Protein AF-A0AAN8NXX3-F1 (afdb_monomer_lite)

Foldseek 3Di:
DDDDPPDPPVVVVVVVVVVVVVVVVVVVVVVVCCVVPPCVNVPCLPDDPVVVVVVLQVVCVVVVHDVVQLAVQQLVVLLCCQQPNPDLVCQLVPDDVVSNPDDGRHHDPNLVVCVVVVGQGLDRCCVVFPLLQRSLLGPLCLLLQAPPFPCSVLSLLSSLLSQQVVVCSVPVVPVPDHDPSVVSSVVSVSSNPDPPADRVRSQVVCCVSQQAPPRRHGDVSSVVRPVVVSVCVVVVVPD

Organism: Polyplax serrata (NCBI:txid468196)

Sequence (239 aa):
MSMRIMCGNDFVKNRQELQSLIDASIKNIEEAVEFCFDPKKVEYFGFDLESFIRSILTKGKRAGKPTTLIKKEATSLALIGAIRRNNLENIKTKSHPEVVTFEPAFSVDVARTIKKYNIRPVVNLPLEIDNFPGLMCYSSFGSLIPTGIQDYELIKTAYLYHQIRLDKVLNSKNKNYRPDISKIENFLQISIDTIHYPLDKRIIILNQLGLINKNGTVVDTIAAMKMGNIKSSLMGSTY

pLDDT: mean 74.68, std 14.59, range [33.91, 92.94]

Secondary structure (DSSP, 8-state):
-------SHHHHHHHHHHHHHHHHHHHHHHHHHHHHH-HHHHS--S--HHHHHHHHHHHHHHTT--HHHHHHHHHHHHHHHHHHTT-HHHHHHHS-HHHHT----B---HHHHHHHTTPPPSS-GGGTSTT--GGGGSTTGGGG--TTSTTHHHHHHHHHHHHHHHHHHHSTTSTT----HHHHHHHHHHHHH-TTS-HHHHHHHHHHTTSB-TTSPBPHHHHTS-HHHHHHHHHTT--

Structure (mmCIF, N/CA/C/O backbone):
data_AF-A0AAN8NXX3-F1
#
_entry.id   AF-A0AAN8NXX3-F1
#
loop_
_atom_site.group_PDB
_atom_site.id
_atom_site.type_symbol
_atom_site.label_atom_id
_atom_site.label_alt_id
_atom_site.label_comp_id
_atom_site.label_asym_id
_atom_site.label_entity_id
_atom_site.label_seq_id
_atom_site.pdbx_PDB_ins_code
_atom_site.Cartn_x
_atom_site.Cartn_y
_atom_site.Cartn_z
_atom_site.occupancy
_atom_site.B_iso_or_equiv
_atom_site.auth_seq_id
_atom_site.auth_comp_id
_atom_site.auth_asym_id
_atom_site.auth_atom_id
_atom_site.pdbx_PDB_model_num
ATOM 1 N N . MET A 1 1 ? 51.099 50.182 -52.329 1.00 42.91 1 MET A N 1
ATOM 2 C CA . MET A 1 1 ? 50.406 48.936 -51.936 1.00 42.91 1 MET A CA 1
ATOM 3 C C . MET A 1 1 ? 49.477 49.295 -50.780 1.00 42.91 1 MET A C 1
ATOM 5 O O . MET A 1 1 ? 49.961 49.567 -49.694 1.00 42.91 1 MET A O 1
ATOM 9 N N . SER A 1 2 ? 48.182 49.494 -51.048 1.00 39.38 2 SER A N 1
ATOM 10 C CA . SER A 1 2 ? 47.220 49.988 -50.049 1.00 39.38 2 SER A CA 1
ATOM 11 C C . SER A 1 2 ? 46.603 48.799 -49.314 1.00 39.38 2 SER A C 1
ATOM 13 O O . SER A 1 2 ? 45.969 47.947 -49.936 1.00 39.38 2 SER A O 1
ATOM 15 N N . MET A 1 3 ? 46.845 48.715 -48.007 1.00 41.56 3 MET A N 1
ATOM 16 C CA . MET A 1 3 ? 46.323 47.665 -47.136 1.00 41.56 3 MET A CA 1
ATOM 17 C C . MET A 1 3 ? 44.879 48.040 -46.767 1.00 41.56 3 MET A C 1
ATOM 19 O O . MET A 1 3 ? 44.646 48.905 -45.925 1.00 41.56 3 MET A O 1
ATOM 23 N N . ARG A 1 4 ? 43.893 47.456 -47.463 1.00 49.81 4 ARG A N 1
ATOM 24 C CA . ARG A 1 4 ? 42.473 47.626 -47.121 1.00 49.81 4 ARG A CA 1
ATOM 25 C C . ARG A 1 4 ? 42.194 46.891 -45.813 1.00 49.81 4 ARG A C 1
ATOM 27 O O . ARG A 1 4 ? 42.225 45.666 -45.767 1.00 49.81 4 ARG A O 1
ATOM 34 N N . ILE A 1 5 ? 41.902 47.661 -44.773 1.00 56.06 5 ILE A N 1
ATOM 35 C CA . ILE A 1 5 ? 41.425 47.178 -43.481 1.00 56.06 5 ILE A CA 1
ATOM 36 C C . ILE A 1 5 ? 40.013 46.602 -43.685 1.00 56.06 5 ILE A C 1
ATOM 38 O O . ILE A 1 5 ? 39.028 47.338 -43.731 1.00 56.06 5 ILE A O 1
ATOM 42 N N . MET A 1 6 ? 39.910 45.282 -43.848 1.00 51.72 6 MET A N 1
ATOM 43 C CA . MET A 1 6 ? 38.643 44.550 -43.768 1.00 51.72 6 MET A CA 1
ATOM 44 C C . MET A 1 6 ? 38.292 44.325 -42.287 1.00 51.72 6 MET A C 1
ATOM 46 O O . MET A 1 6 ? 38.504 43.241 -41.768 1.00 51.72 6 MET A O 1
ATOM 50 N N . CYS A 1 7 ? 37.816 45.356 -41.574 1.00 55.69 7 CYS A N 1
ATOM 51 C CA . CYS A 1 7 ? 37.497 45.242 -40.132 1.00 55.69 7 CYS A CA 1
ATOM 52 C C . CYS A 1 7 ? 36.042 45.569 -39.749 1.00 55.69 7 CYS A C 1
ATOM 54 O O . CYS A 1 7 ? 35.748 45.718 -38.569 1.00 55.69 7 CYS A O 1
ATOM 56 N N . GLY A 1 8 ? 35.114 45.685 -40.702 1.00 57.03 8 GLY A N 1
ATOM 57 C CA . GLY A 1 8 ? 33.714 46.022 -40.395 1.00 57.03 8 GLY A CA 1
ATOM 58 C C . GLY A 1 8 ? 32.784 44.810 -40.327 1.00 57.03 8 GLY A C 1
ATOM 59 O O . GLY A 1 8 ? 32.185 44.521 -39.293 1.00 57.03 8 GLY A O 1
ATOM 60 N N . ASN A 1 9 ? 32.662 44.090 -41.444 1.00 60.28 9 ASN A N 1
ATOM 61 C CA . ASN A 1 9 ? 31.584 43.113 -41.623 1.00 60.28 9 ASN A CA 1
ATOM 62 C C . ASN A 1 9 ? 31.833 41.787 -40.895 1.00 60.28 9 ASN A C 1
ATOM 64 O O . ASN A 1 9 ? 30.895 41.226 -40.332 1.00 60.28 9 ASN A O 1
ATOM 68 N N . ASP A 1 10 ? 33.083 41.326 -40.827 1.00 63.72 10 ASP A N 1
ATOM 69 C CA . ASP A 1 10 ? 33.418 40.072 -40.140 1.00 63.72 10 ASP A CA 1
ATOM 70 C C . ASP A 1 10 ? 33.280 40.203 -38.618 1.00 63.72 10 ASP A C 1
ATOM 72 O O . ASP A 1 10 ? 32.858 39.267 -37.946 1.00 63.72 10 ASP A O 1
ATOM 76 N N . PHE A 1 11 ? 33.538 41.392 -38.063 1.00 63.91 11 PHE A N 1
ATOM 77 C CA . PHE A 1 11 ? 33.361 41.645 -36.633 1.00 63.91 11 PHE A CA 1
ATOM 78 C C . PHE A 1 11 ? 31.880 41.653 -36.230 1.00 63.91 11 PHE A C 1
ATOM 80 O O . PHE A 1 11 ? 31.504 41.069 -35.213 1.00 63.91 11 PHE A O 1
ATOM 87 N N . VAL A 1 12 ? 31.019 42.274 -37.045 1.00 67.75 12 VAL A N 1
ATOM 88 C CA . VAL A 1 12 ? 29.565 42.284 -36.814 1.00 67.75 12 VAL A CA 1
ATOM 89 C C . VAL A 1 12 ? 28.984 40.875 -36.948 1.00 67.75 12 VAL A C 1
ATOM 91 O O . VAL A 1 12 ? 28.189 40.469 -36.101 1.00 67.75 12 VAL A O 1
ATOM 94 N N . LYS A 1 13 ? 29.426 40.109 -37.953 1.00 73.12 13 LYS A N 1
ATOM 95 C CA . LYS A 1 13 ? 29.002 38.720 -38.157 1.00 73.12 13 LYS A CA 1
ATOM 96 C C . LYS A 1 13 ? 29.427 37.816 -36.996 1.00 73.12 13 LYS A C 1
ATOM 98 O O . LYS A 1 13 ? 28.584 37.131 -36.424 1.00 73.12 13 LYS A O 1
ATOM 103 N N . ASN A 1 14 ? 30.685 37.905 -36.562 1.00 77.69 14 ASN A N 1
ATOM 104 C CA . ASN A 1 14 ? 31.190 37.140 -35.418 1.00 77.69 14 ASN A CA 1
ATOM 105 C C . ASN A 1 14 ? 30.460 37.496 -34.115 1.00 77.69 14 ASN A C 1
ATOM 107 O O . ASN A 1 14 ? 30.225 36.629 -33.278 1.00 77.69 14 ASN A O 1
ATOM 111 N N . ARG A 1 15 ? 30.056 38.761 -33.938 1.00 80.69 15 ARG A N 1
ATOM 112 C CA . ARG A 1 15 ? 29.263 39.182 -32.776 1.00 80.69 15 ARG A CA 1
ATOM 113 C C . ARG A 1 15 ? 27.852 38.592 -32.792 1.00 80.69 15 ARG A C 1
ATOM 115 O O . ARG A 1 15 ? 27.360 38.201 -31.739 1.00 80.69 15 ARG A O 1
ATOM 122 N N . GLN A 1 16 ? 27.205 38.527 -33.956 1.00 85.12 16 GLN A N 1
ATOM 123 C CA . GLN A 1 16 ? 25.878 37.916 -34.096 1.00 85.12 16 GLN A CA 1
ATOM 124 C C . GLN A 1 16 ? 25.921 36.400 -33.868 1.00 85.12 16 GLN A C 1
ATOM 126 O O . GLN A 1 16 ? 25.053 35.867 -33.182 1.00 85.12 16 GLN A O 1
ATOM 131 N N . GLU A 1 17 ? 26.946 35.721 -34.386 1.00 86.25 17 GLU A N 1
ATOM 132 C CA . GLU A 1 17 ? 27.167 34.289 -34.143 1.00 86.25 17 GLU A CA 1
ATOM 133 C C . GLU A 1 17 ? 27.476 34.001 -32.667 1.00 86.25 17 GLU A C 1
ATOM 135 O O . GLU A 1 17 ? 26.944 33.057 -32.091 1.00 86.25 17 GLU A O 1
ATOM 140 N N . LEU A 1 18 ? 28.276 34.847 -32.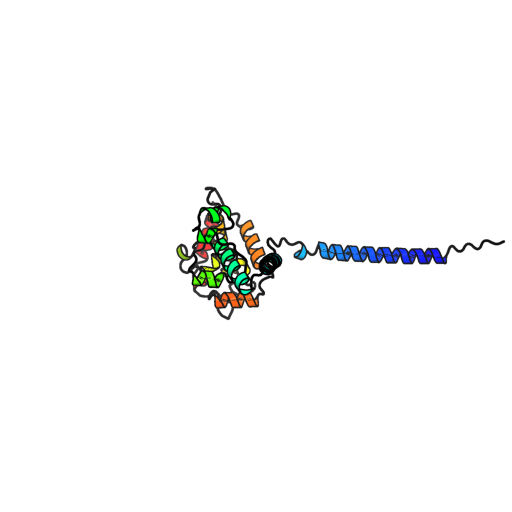010 1.00 83.12 18 LEU A N 1
ATOM 141 C CA . LEU A 1 18 ? 28.542 34.703 -30.580 1.00 83.12 18 LEU A CA 1
ATOM 142 C C . LEU A 1 18 ? 27.273 34.922 -29.742 1.00 83.12 18 LEU A C 1
ATOM 144 O O . LEU A 1 18 ? 27.026 34.172 -28.801 1.00 83.12 18 LEU A O 1
ATOM 148 N N . GLN A 1 19 ? 26.454 35.919 -30.092 1.00 89.62 19 GLN A N 1
ATOM 149 C CA . GLN A 1 19 ? 25.202 36.189 -29.385 1.00 89.62 19 GLN A CA 1
ATOM 150 C C . GLN A 1 19 ? 24.206 35.032 -29.528 1.00 89.62 19 GLN A C 1
ATOM 152 O O . GLN A 1 19 ? 23.612 34.630 -28.535 1.00 89.62 19 GLN A O 1
ATOM 157 N N . SER A 1 20 ? 24.072 34.437 -30.717 1.00 90.25 20 SER A N 1
ATOM 158 C CA . SER A 1 20 ? 23.158 33.305 -30.913 1.00 90.25 20 SER A CA 1
ATOM 159 C C . SER A 1 20 ? 23.586 32.059 -30.128 1.00 90.25 20 SER A C 1
ATOM 161 O O . SER A 1 20 ? 22.735 31.348 -29.592 1.00 90.25 20 SER A O 1
ATOM 163 N N . LEU A 1 21 ? 24.895 31.816 -29.991 1.00 87.25 21 LEU A N 1
ATOM 164 C CA . LEU A 1 21 ? 25.437 30.748 -29.144 1.00 87.25 21 LEU A CA 1
ATOM 165 C C . LEU A 1 21 ? 25.183 31.003 -27.652 1.00 87.25 21 LEU A C 1
ATOM 167 O O . LEU A 1 21 ? 24.871 30.064 -26.914 1.00 87.25 21 LEU A O 1
ATOM 171 N N . ILE A 1 22 ? 25.296 32.259 -27.211 1.00 89.00 22 ILE A N 1
ATOM 172 C CA . ILE A 1 22 ? 24.969 32.673 -25.841 1.00 89.00 22 ILE A CA 1
ATOM 173 C C . ILE A 1 22 ? 23.480 32.451 -25.565 1.00 89.00 22 ILE A C 1
ATOM 175 O O . ILE A 1 22 ? 23.143 31.790 -24.585 1.00 89.00 22 ILE A O 1
ATOM 179 N N . ASP A 1 23 ? 22.600 32.916 -26.451 1.00 92.75 23 ASP A N 1
ATOM 180 C CA . ASP A 1 23 ? 21.147 32.797 -26.288 1.00 92.75 23 ASP A CA 1
ATOM 181 C C . ASP A 1 23 ? 20.699 31.325 -26.282 1.00 92.75 23 ASP A C 1
ATOM 183 O O . ASP A 1 23 ? 19.889 30.917 -25.449 1.00 92.75 23 ASP A O 1
ATOM 187 N N . ALA A 1 24 ? 21.276 30.492 -27.157 1.00 89.94 24 ALA A N 1
ATOM 188 C CA . ALA A 1 24 ? 21.021 29.052 -27.166 1.00 89.94 24 ALA A CA 1
ATOM 189 C C . ALA A 1 24 ? 21.499 28.371 -25.872 1.00 89.94 24 ALA A C 1
ATOM 191 O O . ALA A 1 24 ? 20.831 27.476 -25.353 1.00 89.94 24 ALA A O 1
ATOM 192 N N . SER A 1 25 ? 22.639 28.806 -25.329 1.00 85.62 25 SER A N 1
ATOM 193 C CA . SER A 1 25 ? 23.167 28.282 -24.067 1.00 85.62 25 SER A CA 1
ATOM 194 C C . SER A 1 25 ? 22.301 28.692 -22.875 1.00 85.62 25 SER A C 1
ATOM 196 O O . SER A 1 25 ? 22.010 27.844 -22.035 1.00 85.62 25 SER A O 1
ATOM 198 N N . ILE A 1 26 ? 21.840 29.948 -22.819 1.00 89.06 26 ILE A N 1
ATOM 199 C CA . ILE A 1 26 ? 20.899 30.426 -21.793 1.00 89.06 26 ILE A CA 1
ATOM 200 C C . ILE A 1 26 ? 19.609 29.614 -21.854 1.00 89.06 26 ILE A C 1
ATOM 202 O O . ILE A 1 26 ? 19.203 29.073 -20.833 1.00 89.06 26 ILE A O 1
ATOM 206 N N . LYS A 1 27 ? 19.029 29.432 -23.045 1.00 89.50 27 LYS A N 1
ATOM 207 C CA . LYS A 1 27 ? 17.808 28.639 -23.215 1.00 89.50 27 LYS A CA 1
ATOM 208 C C . LYS A 1 27 ? 17.971 27.200 -22.712 1.00 89.50 27 LYS A C 1
ATOM 210 O O . LYS A 1 27 ? 17.119 26.705 -21.985 1.00 89.50 27 LYS A O 1
ATOM 215 N N . ASN A 1 28 ? 19.080 26.538 -23.044 1.00 84.88 28 ASN A N 1
ATOM 216 C CA . ASN A 1 28 ? 19.355 25.185 -22.551 1.00 84.88 28 ASN A CA 1
ATOM 217 C C . ASN A 1 28 ? 19.510 25.143 -21.021 1.00 84.88 28 ASN A C 1
ATOM 219 O O . ASN A 1 28 ? 19.107 24.168 -20.388 1.00 84.88 28 ASN A O 1
ATOM 223 N N . ILE A 1 29 ? 20.099 26.183 -20.420 1.00 81.12 29 ILE A N 1
ATOM 224 C CA . ILE A 1 29 ? 20.210 26.309 -18.962 1.00 81.12 29 ILE A CA 1
ATOM 225 C C . ILE A 1 29 ? 18.828 26.528 -18.343 1.00 81.12 29 ILE A C 1
ATOM 227 O O . ILE A 1 29 ? 18.518 25.872 -17.356 1.00 81.12 29 ILE A O 1
ATOM 231 N N . GLU A 1 30 ? 17.991 27.393 -18.913 1.00 80.81 30 GLU A N 1
ATOM 232 C CA . GLU A 1 30 ? 16.625 27.641 -18.443 1.00 80.81 30 GLU A CA 1
ATOM 233 C C . GLU A 1 30 ? 15.771 26.371 -18.507 1.00 80.81 30 GLU A C 1
ATOM 235 O O . GLU A 1 30 ? 15.153 26.015 -17.509 1.00 80.81 30 GLU A O 1
ATOM 240 N N . GLU A 1 31 ? 15.819 25.623 -19.613 1.00 76.44 31 GLU A N 1
ATOM 241 C CA . GLU A 1 31 ? 15.123 24.335 -19.752 1.00 76.44 31 GLU A CA 1
ATOM 242 C C . GLU A 1 31 ? 15.650 23.285 -18.757 1.00 76.44 31 GLU A C 1
ATOM 244 O O . GLU A 1 31 ? 14.875 22.530 -18.165 1.00 76.44 31 GLU A O 1
ATOM 249 N N . ALA A 1 32 ? 16.967 23.238 -18.524 1.00 66.50 32 ALA A N 1
ATOM 250 C CA . ALA A 1 32 ? 17.566 22.337 -17.540 1.00 66.50 32 ALA A CA 1
ATOM 251 C C . ALA A 1 32 ? 17.207 22.728 -16.099 1.00 66.50 32 ALA A C 1
ATOM 253 O O . ALA A 1 32 ? 16.972 21.852 -15.270 1.00 66.50 32 ALA A O 1
ATOM 254 N N . VAL A 1 33 ? 17.143 24.024 -15.792 1.00 69.38 33 VAL A N 1
ATOM 255 C CA . VAL A 1 33 ? 16.698 24.552 -14.497 1.00 69.38 33 VAL A CA 1
ATOM 256 C C . VAL A 1 33 ? 15.215 24.243 -14.308 1.00 69.38 33 VAL A C 1
ATOM 258 O O . VAL A 1 33 ? 14.851 23.669 -13.291 1.00 69.38 33 VAL A O 1
ATOM 261 N N . GLU A 1 34 ? 14.360 24.501 -15.291 1.00 70.69 34 GLU A N 1
ATOM 262 C CA . GLU A 1 34 ? 12.936 24.163 -15.226 1.00 70.69 34 GLU A CA 1
ATOM 263 C C . GLU A 1 34 ? 12.717 22.649 -15.052 1.00 70.69 34 GLU A C 1
ATOM 265 O O . GLU A 1 34 ? 11.876 22.214 -14.267 1.00 70.69 34 GLU A O 1
ATOM 270 N N . PHE A 1 35 ? 13.536 21.817 -15.703 1.00 63.31 35 PHE A N 1
ATOM 271 C CA . PHE A 1 35 ? 13.506 20.369 -15.514 1.00 63.31 35 PHE A CA 1
ATOM 272 C C . PHE A 1 35 ? 13.980 19.933 -14.117 1.00 63.31 35 PHE A C 1
ATOM 274 O O . PHE A 1 35 ? 13.346 19.073 -13.505 1.00 63.31 35 PHE A O 1
ATOM 281 N N . CYS A 1 36 ? 15.080 20.504 -13.622 1.00 55.91 36 CYS A N 1
ATOM 282 C CA . CYS A 1 36 ? 15.686 20.160 -12.333 1.00 55.91 36 CYS A CA 1
ATOM 283 C C . CYS A 1 36 ? 14.954 20.767 -11.130 1.00 55.91 36 CYS A C 1
ATOM 285 O O . CYS A 1 36 ? 15.139 20.276 -10.021 1.00 55.91 36 CYS A O 1
ATOM 287 N N . PHE A 1 37 ? 14.150 21.813 -11.325 1.00 60.84 37 PHE A N 1
ATOM 288 C CA . PHE A 1 37 ? 13.422 22.512 -10.263 1.00 60.84 37 PHE A CA 1
ATOM 289 C C . PHE A 1 37 ? 11.902 22.403 -10.381 1.00 60.84 37 PHE A C 1
ATOM 291 O O . PHE A 1 37 ? 11.211 23.032 -9.584 1.00 60.84 37 PHE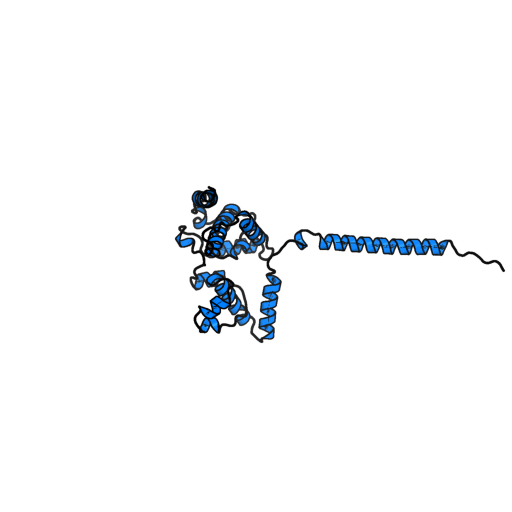 A O 1
ATOM 298 N N . ASP A 1 38 ? 11.364 21.590 -11.299 1.00 65.62 38 ASP A N 1
ATOM 299 C CA . ASP A 1 38 ? 9.965 21.164 -11.219 1.00 65.62 38 ASP A CA 1
ATOM 300 C C . ASP A 1 38 ? 9.768 20.470 -9.862 1.00 65.62 38 ASP A C 1
ATOM 302 O O . ASP A 1 38 ? 10.296 19.367 -9.665 1.00 65.62 38 ASP A O 1
ATOM 306 N N . PRO A 1 39 ? 9.030 21.081 -8.912 1.00 60.44 39 PRO A N 1
ATOM 307 C CA . PRO A 1 39 ? 8.911 20.560 -7.557 1.00 60.44 39 PRO A CA 1
ATOM 308 C C . PRO A 1 39 ? 8.383 19.128 -7.542 1.00 60.44 39 PRO A C 1
ATOM 310 O O . PRO A 1 39 ? 8.770 18.355 -6.676 1.00 60.44 39 PRO A O 1
ATOM 313 N N . LYS A 1 40 ? 7.577 18.747 -8.546 1.00 61.97 40 LYS A N 1
ATOM 314 C CA . LYS A 1 40 ? 7.035 17.392 -8.700 1.00 61.97 40 LYS A CA 1
ATOM 315 C C . LYS A 1 40 ? 8.086 16.370 -9.132 1.00 61.97 40 LYS A C 1
ATOM 317 O O . LYS A 1 40 ? 7.903 15.184 -8.895 1.00 61.97 40 LYS A O 1
ATOM 322 N N . LYS A 1 41 ? 9.175 16.793 -9.783 1.00 61.38 41 LYS A N 1
ATOM 323 C CA . LYS A 1 41 ? 10.285 15.914 -10.197 1.00 61.38 41 LYS A CA 1
ATOM 324 C C . LYS A 1 41 ? 11.356 15.764 -9.121 1.00 61.38 41 LYS A C 1
ATOM 326 O O . LYS A 1 41 ? 12.049 14.751 -9.109 1.00 61.38 41 LYS A O 1
ATOM 331 N N . VAL A 1 42 ? 11.479 16.746 -8.228 1.00 60.91 42 VAL A N 1
ATOM 332 C CA . VAL A 1 42 ? 12.375 16.689 -7.057 1.00 60.91 42 VAL A CA 1
ATOM 333 C C . VAL A 1 42 ? 11.673 16.238 -5.777 1.00 60.91 42 VAL A C 1
ATOM 335 O O . VAL A 1 42 ? 12.324 16.094 -4.741 1.00 60.91 42 VAL A O 1
ATOM 338 N N . GLU A 1 43 ? 10.360 16.004 -5.831 1.00 65.19 43 GLU A N 1
ATOM 339 C CA . GLU A 1 43 ? 9.588 15.524 -4.692 1.00 65.19 43 GLU A CA 1
ATOM 340 C C . GLU A 1 43 ? 10.117 14.165 -4.215 1.00 65.19 43 GLU A C 1
ATOM 342 O O . GLU A 1 43 ? 10.472 13.279 -4.996 1.00 65.19 43 GLU A O 1
ATOM 347 N N . TYR A 1 44 ? 10.212 13.995 -2.899 1.00 63.16 44 TYR A N 1
ATOM 348 C CA . TYR A 1 44 ? 10.681 12.745 -2.321 1.00 63.16 44 TYR A CA 1
ATOM 349 C C . TYR A 1 44 ? 9.628 11.649 -2.529 1.00 63.16 44 TYR A C 1
ATOM 351 O O . TYR A 1 44 ? 8.657 11.547 -1.785 1.00 63.16 44 TYR A O 1
ATOM 359 N N . PHE A 1 45 ? 9.857 10.780 -3.511 1.00 60.50 45 PHE A N 1
ATOM 360 C CA . PHE A 1 45 ? 8.955 9.662 -3.809 1.00 60.50 45 PHE A CA 1
ATOM 361 C C . PHE A 1 45 ? 9.070 8.486 -2.830 1.00 60.50 45 PHE A C 1
ATOM 363 O O . PHE A 1 45 ? 8.241 7.578 -2.863 1.00 60.50 45 PHE A O 1
ATOM 370 N N . GLY A 1 46 ? 10.084 8.472 -1.956 1.00 68.75 46 GLY A N 1
ATOM 371 C CA . GLY A 1 46 ? 10.338 7.408 -0.980 1.00 68.75 46 GLY A CA 1
ATOM 372 C C . GLY A 1 46 ? 10.766 6.074 -1.595 1.00 68.75 46 GLY A C 1
ATOM 373 O O . GLY A 1 46 ? 11.877 5.606 -1.353 1.00 68.75 46 GLY A O 1
ATOM 374 N N . PHE A 1 47 ? 9.892 5.458 -2.387 1.00 75.94 47 PHE A N 1
ATOM 375 C CA . PHE A 1 47 ? 10.065 4.145 -2.990 1.00 75.94 47 PHE A CA 1
ATOM 376 C C . PHE A 1 47 ? 9.574 4.134 -4.442 1.00 75.94 47 PHE A C 1
ATOM 378 O O . PHE A 1 47 ? 8.391 4.329 -4.706 1.00 75.94 47 PHE A O 1
ATOM 385 N N . ASP A 1 48 ? 10.473 3.837 -5.381 1.00 78.56 48 ASP A N 1
ATOM 386 C CA . ASP A 1 48 ? 10.131 3.671 -6.797 1.00 78.56 48 ASP A CA 1
ATOM 387 C C . ASP A 1 48 ? 9.589 2.254 -7.060 1.00 78.56 48 ASP A C 1
ATOM 389 O O . ASP A 1 48 ? 10.339 1.278 -7.218 1.00 78.56 48 ASP A O 1
ATOM 393 N N . LEU A 1 49 ? 8.257 2.141 -7.103 1.00 76.50 49 LEU A N 1
ATOM 394 C CA . LEU A 1 49 ? 7.562 0.876 -7.327 1.00 76.50 49 LEU A CA 1
ATOM 395 C C . LEU A 1 49 ? 7.839 0.299 -8.721 1.00 76.50 49 LEU A C 1
ATOM 397 O O . LEU A 1 49 ? 7.952 -0.923 -8.861 1.00 76.50 49 LEU A O 1
ATOM 401 N N . GLU A 1 50 ? 7.963 1.141 -9.748 1.00 78.50 50 GLU A N 1
ATOM 402 C CA . GLU A 1 50 ? 8.214 0.675 -11.111 1.00 78.50 50 GLU A CA 1
ATOM 403 C C . GLU A 1 50 ? 9.599 0.060 -11.232 1.00 78.50 50 GLU A C 1
ATOM 405 O O . GLU A 1 50 ? 9.731 -1.063 -11.727 1.00 78.50 50 GLU A O 1
ATOM 410 N N . SER A 1 51 ? 10.627 0.757 -10.749 1.00 75.56 51 SER A N 1
ATOM 411 C CA . SER A 1 51 ? 11.995 0.239 -10.744 1.00 75.56 51 SER A CA 1
ATOM 412 C C . SER A 1 51 ? 12.099 -1.039 -9.921 1.00 75.56 51 SER A C 1
ATOM 414 O O . SER A 1 51 ? 12.766 -1.992 -10.338 1.00 75.56 51 SER A O 1
ATOM 416 N N . PHE A 1 52 ? 11.383 -1.123 -8.796 1.00 80.44 52 PHE A N 1
ATOM 417 C CA . PHE A 1 52 ? 11.310 -2.347 -8.008 1.00 80.44 52 PHE A CA 1
ATOM 418 C C . PHE A 1 52 ? 10.688 -3.509 -8.799 1.00 80.44 52 PHE A C 1
ATOM 420 O O . PHE A 1 52 ? 11.316 -4.562 -8.929 1.00 80.44 52 PHE A O 1
ATOM 427 N N . ILE A 1 53 ? 9.510 -3.323 -9.405 1.00 79.62 53 ILE A N 1
ATOM 428 C CA . ILE A 1 53 ? 8.845 -4.352 -10.226 1.00 79.62 53 ILE A CA 1
ATOM 429 C C . ILE A 1 53 ? 9.706 -4.735 -11.442 1.00 79.62 53 ILE A C 1
ATOM 431 O O . ILE A 1 53 ? 9.828 -5.917 -11.776 1.00 79.62 53 ILE A O 1
ATOM 435 N N . ARG A 1 54 ? 10.356 -3.771 -12.102 1.00 82.38 54 ARG A N 1
ATOM 436 C CA . ARG A 1 54 ? 11.276 -4.041 -13.220 1.00 82.38 54 ARG A CA 1
ATOM 437 C C . ARG A 1 54 ? 12.476 -4.864 -12.767 1.00 82.38 54 ARG A C 1
ATOM 439 O O . ARG A 1 54 ? 12.842 -5.818 -13.455 1.00 82.38 54 ARG A O 1
ATOM 446 N N . SER A 1 55 ? 13.062 -4.549 -11.612 1.00 78.81 55 SER A N 1
ATOM 447 C CA . SER A 1 55 ? 14.177 -5.300 -11.021 1.00 78.81 55 SER A CA 1
ATOM 448 C C . SER A 1 55 ? 13.782 -6.751 -10.736 1.00 78.81 55 SER A C 1
ATOM 450 O O . SER A 1 55 ? 14.484 -7.681 -11.138 1.00 78.81 55 SER A O 1
ATOM 452 N N . ILE A 1 56 ? 12.602 -6.947 -10.148 1.00 79.19 56 ILE A N 1
ATOM 453 C CA . ILE A 1 56 ? 11.974 -8.250 -9.907 1.00 79.19 56 ILE A CA 1
ATOM 454 C C . ILE A 1 56 ? 11.860 -9.070 -11.196 1.00 79.19 56 ILE A C 1
ATOM 456 O O . ILE A 1 56 ? 12.355 -10.198 -11.275 1.00 79.19 56 ILE A O 1
ATOM 460 N N . LEU A 1 57 ? 11.224 -8.495 -12.220 1.00 80.94 57 LEU A N 1
ATOM 461 C CA . LEU A 1 57 ? 10.966 -9.180 -13.485 1.00 80.94 57 LEU A CA 1
ATOM 462 C C . LEU A 1 57 ? 12.278 -9.502 -14.202 1.00 80.94 57 LEU A C 1
ATOM 464 O O . LEU A 1 57 ? 12.435 -10.593 -14.744 1.00 80.94 57 LEU A O 1
ATOM 468 N N . THR A 1 58 ? 13.231 -8.571 -14.176 1.00 81.88 58 THR A N 1
ATOM 469 C CA . THR A 1 58 ? 14.543 -8.726 -14.812 1.00 81.88 58 THR A CA 1
ATOM 470 C C . THR A 1 58 ? 15.340 -9.849 -14.163 1.00 81.88 58 THR A C 1
ATOM 472 O O . THR A 1 58 ? 15.851 -10.717 -14.868 1.00 81.88 58 THR A O 1
ATOM 475 N N . LYS A 1 59 ? 15.416 -9.879 -12.827 1.00 78.12 59 LYS A N 1
ATOM 476 C CA . LYS A 1 59 ? 16.120 -10.937 -12.089 1.00 78.12 59 LYS A CA 1
ATOM 477 C C . LYS A 1 59 ? 15.481 -12.305 -12.323 1.00 78.12 59 LYS A C 1
ATOM 479 O O . LYS A 1 59 ? 16.191 -13.253 -12.639 1.00 78.12 59 LYS A O 1
ATOM 484 N N . GLY A 1 60 ? 14.152 -12.392 -12.256 1.00 82.12 60 GLY A N 1
ATOM 485 C CA . GLY A 1 60 ? 13.431 -13.638 -12.519 1.00 82.12 60 GLY A CA 1
ATOM 486 C C . GLY A 1 60 ? 13.649 -14.165 -13.942 1.00 82.12 60 GLY A C 1
ATOM 487 O O . GLY A 1 60 ? 13.922 -15.349 -14.122 1.00 82.12 60 GLY A O 1
ATOM 488 N N . LYS A 1 61 ? 13.605 -13.281 -14.950 1.00 87.75 61 LYS A N 1
ATOM 489 C CA . LYS A 1 61 ? 13.876 -13.644 -16.351 1.00 87.75 61 LYS A CA 1
ATOM 490 C C . LYS A 1 61 ? 15.320 -14.100 -16.564 1.00 87.75 61 LYS A C 1
ATOM 492 O O . LYS A 1 61 ? 15.535 -15.091 -17.251 1.00 87.75 61 LYS A O 1
ATOM 497 N N . ARG A 1 62 ? 16.303 -13.422 -15.956 1.00 81.62 62 ARG A N 1
ATOM 498 C CA . ARG A 1 62 ? 17.724 -13.826 -16.007 1.00 81.62 62 ARG A CA 1
ATOM 499 C C . ARG A 1 62 ? 17.966 -15.198 -15.377 1.00 81.62 62 ARG A C 1
ATOM 501 O O . ARG A 1 62 ? 18.844 -15.915 -15.832 1.00 81.62 62 ARG A O 1
ATOM 508 N N . ALA A 1 63 ? 17.163 -15.573 -14.385 1.00 79.56 63 ALA A N 1
ATOM 509 C CA . ALA A 1 63 ? 17.182 -16.900 -13.775 1.00 79.56 63 ALA A CA 1
ATOM 510 C C . ALA A 1 63 ? 16.400 -17.966 -14.576 1.00 79.56 63 ALA A C 1
ATOM 512 O O . ALA A 1 63 ? 16.181 -19.064 -14.074 1.00 79.56 63 ALA A O 1
ATOM 513 N N . GLY A 1 64 ? 15.916 -17.652 -15.786 1.00 88.81 64 GLY A N 1
ATOM 514 C CA . GLY A 1 64 ? 15.158 -18.588 -16.622 1.00 88.81 64 GLY A CA 1
ATOM 515 C C . GLY A 1 64 ? 13.756 -18.919 -16.100 1.00 88.81 64 GLY A C 1
ATOM 516 O O . GLY A 1 64 ? 13.131 -19.864 -16.578 1.00 88.81 64 GLY A O 1
ATOM 517 N N . LYS A 1 65 ? 13.230 -18.165 -15.123 1.00 84.31 65 LYS A N 1
ATOM 518 C CA . LYS A 1 65 ? 11.910 -18.445 -14.543 1.00 84.31 65 LYS A CA 1
ATOM 519 C C . LYS A 1 65 ? 10.785 -17.991 -15.487 1.00 84.31 65 LYS A C 1
ATOM 521 O O . LYS A 1 65 ? 10.845 -16.882 -16.030 1.00 84.31 65 LYS A O 1
ATOM 526 N N . PRO A 1 66 ? 9.703 -18.777 -15.640 1.00 89.19 66 PRO A N 1
ATOM 527 C CA . PRO A 1 66 ? 8.531 -18.334 -16.382 1.00 89.19 66 PRO A CA 1
ATOM 528 C C . PRO A 1 66 ? 7.844 -17.177 -15.651 1.00 89.19 66 PRO A C 1
ATOM 530 O O . PRO A 1 66 ? 7.826 -17.114 -14.421 1.00 89.19 66 PRO A O 1
ATOM 533 N N . THR A 1 67 ? 7.212 -16.274 -16.405 1.00 85.06 67 THR A N 1
ATOM 534 C CA . THR A 1 67 ? 6.569 -15.076 -15.830 1.00 85.06 67 THR A CA 1
ATOM 535 C C . THR A 1 67 ? 5.497 -15.430 -14.797 1.00 85.06 67 THR A C 1
ATOM 537 O O . THR A 1 67 ? 5.333 -14.704 -13.828 1.00 85.06 67 THR A O 1
ATOM 540 N N . THR A 1 68 ? 4.788 -16.549 -14.946 1.00 84.00 68 THR A N 1
ATOM 541 C CA . THR A 1 68 ? 3.807 -17.038 -13.961 1.00 84.00 68 THR A CA 1
ATOM 542 C C . THR A 1 68 ? 4.443 -17.414 -12.623 1.00 84.00 68 THR A C 1
ATOM 544 O O . THR A 1 68 ? 3.884 -17.093 -11.575 1.00 84.00 68 THR A O 1
ATOM 547 N N . LEU A 1 69 ? 5.616 -18.054 -12.647 1.00 75.62 69 LEU A N 1
ATOM 548 C CA . LEU A 1 69 ? 6.361 -18.392 -11.437 1.00 75.62 69 LEU A CA 1
ATOM 549 C C . LEU A 1 69 ? 6.909 -17.133 -10.790 1.00 75.62 69 LEU A C 1
ATOM 551 O O . LEU A 1 69 ? 6.646 -16.937 -9.611 1.00 75.62 69 LEU A O 1
ATOM 555 N N . ILE A 1 70 ? 7.542 -16.254 -11.582 1.00 75.44 70 IL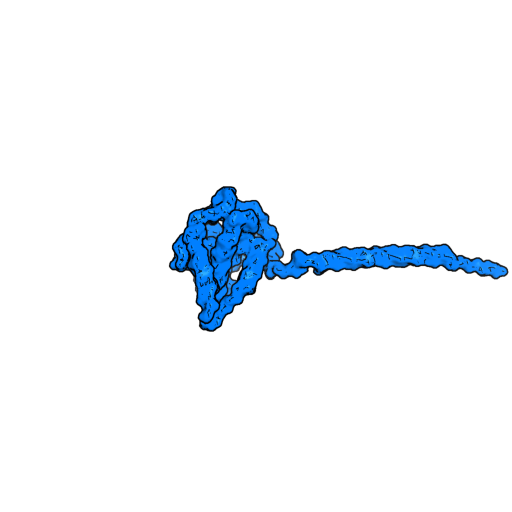E A N 1
ATOM 556 C CA . ILE A 1 70 ? 7.945 -14.920 -11.130 1.00 75.44 70 ILE A CA 1
ATOM 557 C C . ILE A 1 70 ? 6.736 -14.305 -10.422 1.00 75.44 70 ILE A C 1
ATOM 559 O O . ILE A 1 70 ? 6.780 -14.011 -9.240 1.00 75.44 70 ILE A O 1
ATOM 563 N N . LYS A 1 71 ? 5.567 -14.294 -11.065 1.00 76.75 71 LYS A N 1
ATOM 564 C CA . LYS A 1 71 ? 4.361 -13.726 -10.476 1.00 76.75 71 LYS A CA 1
ATOM 565 C C . LYS A 1 71 ? 3.950 -14.287 -9.112 1.00 76.75 71 LYS A C 1
ATOM 567 O O . LYS A 1 71 ? 3.496 -13.531 -8.254 1.00 76.75 71 LYS A O 1
ATOM 572 N N . LYS A 1 72 ? 4.122 -15.580 -8.883 1.00 71.12 72 LYS A N 1
ATOM 573 C CA . LYS A 1 72 ? 3.762 -16.227 -7.622 1.00 71.12 72 LYS A CA 1
ATOM 574 C C . LYS A 1 72 ? 4.630 -15.747 -6.457 1.00 71.12 72 LYS A C 1
ATOM 576 O O . LYS A 1 72 ? 4.108 -15.522 -5.368 1.00 71.12 72 LYS A O 1
ATOM 581 N N . GLU A 1 73 ? 5.929 -15.539 -6.647 1.00 68.06 73 GLU A N 1
ATOM 582 C CA . GLU A 1 73 ? 6.812 -15.366 -5.488 1.00 68.06 73 GLU A CA 1
ATOM 583 C C . GLU A 1 73 ? 6.870 -13.904 -4.947 1.00 68.06 73 GLU A C 1
ATOM 585 O O . GLU A 1 73 ? 7.350 -13.716 -3.833 1.00 68.06 73 GLU A O 1
ATOM 590 N N . ALA A 1 74 ? 6.295 -12.862 -5.600 1.00 71.19 74 ALA A N 1
ATOM 591 C CA . ALA A 1 74 ? 6.163 -11.524 -4.930 1.00 71.19 74 ALA A CA 1
ATOM 592 C C . ALA A 1 74 ? 4.962 -11.529 -4.070 1.00 71.19 74 ALA A C 1
ATOM 594 O O . ALA A 1 74 ? 4.900 -10.746 -3.139 1.00 71.19 74 ALA A O 1
ATOM 595 N N . THR A 1 75 ? 3.997 -12.364 -4.413 1.00 67.69 75 THR A N 1
ATOM 596 C CA . THR A 1 75 ? 2.814 -12.488 -3.619 1.00 67.69 75 THR A CA 1
ATOM 597 C C . THR A 1 75 ? 3.306 -13.066 -2.311 1.00 67.69 75 THR A C 1
ATOM 599 O O . THR A 1 75 ? 3.060 -12.449 -1.287 1.00 67.69 75 THR A O 1
ATOM 602 N N . SER A 1 76 ? 4.159 -14.099 -2.355 1.00 69.25 76 SER A N 1
ATOM 603 C CA . SER A 1 76 ? 4.883 -14.598 -1.185 1.00 69.25 76 SER A CA 1
ATOM 604 C C . SER A 1 76 ? 5.719 -13.529 -0.473 1.00 69.25 76 SER A C 1
ATOM 606 O O . SER A 1 76 ? 5.626 -13.427 0.742 1.00 69.25 76 SER A O 1
ATOM 608 N N . LEU A 1 77 ? 6.505 -12.699 -1.165 1.00 68.38 77 LEU A N 1
ATOM 609 C CA . LEU A 1 77 ? 7.305 -11.666 -0.483 1.00 68.38 77 LEU A CA 1
ATOM 610 C C . LEU A 1 77 ? 6.496 -10.555 0.151 1.00 68.38 77 LEU A C 1
ATOM 612 O O . LEU A 1 77 ? 6.795 -10.139 1.264 1.00 68.38 77 LEU A O 1
ATOM 616 N N . ALA A 1 78 ? 5.482 -10.068 -0.545 1.00 70.56 78 ALA A N 1
ATOM 617 C CA . ALA A 1 78 ? 4.569 -9.091 -0.000 1.00 70.56 78 ALA A CA 1
ATOM 618 C C . ALA A 1 78 ? 3.820 -9.681 1.198 1.00 70.56 78 ALA A C 1
ATOM 620 O O . ALA A 1 78 ? 3.610 -8.984 2.183 1.00 70.56 78 ALA A O 1
ATOM 621 N N . LEU A 1 79 ? 3.503 -10.977 1.157 1.00 68.31 79 LEU A N 1
ATOM 622 C CA . LEU A 1 79 ? 2.942 -11.712 2.283 1.00 68.31 79 LEU A CA 1
ATOM 623 C C . LEU A 1 79 ? 3.895 -11.772 3.474 1.00 68.31 79 LEU A C 1
ATOM 625 O O . LEU A 1 79 ? 3.514 -11.448 4.594 1.00 68.31 79 LEU A O 1
ATOM 629 N N . ILE A 1 80 ? 5.144 -12.165 3.228 1.00 69.38 80 ILE A N 1
ATOM 630 C CA . ILE A 1 80 ? 6.186 -12.240 4.251 1.00 69.38 80 ILE A CA 1
ATOM 631 C C . ILE A 1 80 ? 6.415 -10.851 4.847 1.00 69.38 80 ILE A C 1
ATOM 633 O O . ILE A 1 80 ? 6.423 -10.719 6.066 1.00 69.38 80 ILE A O 1
ATOM 637 N N . GLY A 1 81 ? 6.522 -9.812 4.017 1.00 69.19 81 GLY A N 1
ATOM 638 C CA . GLY A 1 81 ? 6.657 -8.429 4.465 1.00 69.19 81 GLY A CA 1
ATOM 639 C C . GLY A 1 81 ? 5.463 -7.972 5.304 1.00 69.19 81 GLY A C 1
ATOM 640 O O . GLY A 1 81 ? 5.650 -7.347 6.347 1.00 69.19 81 GLY A O 1
ATOM 641 N N . ALA A 1 82 ? 4.249 -8.355 4.908 1.00 68.88 82 ALA A N 1
ATOM 642 C CA . ALA A 1 82 ? 3.028 -8.028 5.631 1.00 68.88 82 ALA A CA 1
ATOM 643 C C . ALA A 1 82 ? 2.916 -8.729 6.999 1.00 68.88 82 ALA A C 1
ATOM 645 O O . ALA A 1 82 ? 2.421 -8.130 7.951 1.00 68.88 82 ALA A O 1
ATOM 646 N N . ILE A 1 83 ? 3.394 -9.973 7.117 1.00 68.94 83 ILE A N 1
ATOM 647 C CA . ILE A 1 83 ? 3.319 -10.765 8.358 1.00 68.94 83 ILE A CA 1
ATOM 648 C C . ILE A 1 83 ? 4.511 -10.486 9.281 1.00 68.94 83 ILE A C 1
ATOM 650 O O . ILE A 1 83 ? 4.367 -10.337 10.494 1.00 68.94 83 ILE A O 1
ATOM 654 N N . ARG A 1 84 ? 5.721 -10.493 8.719 1.00 66.88 84 ARG A N 1
ATOM 655 C CA . ARG A 1 84 ? 6.991 -10.592 9.454 1.00 66.88 84 ARG A CA 1
ATOM 656 C C . ARG A 1 84 ? 7.843 -9.326 9.393 1.00 66.88 84 ARG A C 1
ATOM 658 O O . ARG A 1 84 ? 8.905 -9.300 10.017 1.00 66.88 84 ARG A O 1
ATOM 665 N N . ARG A 1 85 ? 7.362 -8.263 8.737 1.00 70.50 85 ARG A N 1
ATOM 666 C CA . ARG A 1 85 ? 8.081 -6.990 8.545 1.00 70.50 85 ARG A CA 1
ATOM 667 C C . ARG A 1 85 ? 9.328 -7.167 7.661 1.00 70.50 85 ARG A C 1
ATOM 669 O O . ARG A 1 85 ? 9.535 -8.211 7.054 1.00 70.50 85 ARG A O 1
ATOM 676 N N . ASN A 1 86 ? 10.177 -6.140 7.600 1.00 71.06 86 ASN A N 1
ATOM 677 C CA . ASN A 1 86 ? 11.391 -6.114 6.773 1.00 71.06 86 ASN A CA 1
ATOM 678 C C . ASN A 1 86 ? 12.656 -6.645 7.493 1.00 71.06 86 ASN A C 1
ATOM 680 O O . ASN A 1 86 ? 13.758 -6.161 7.256 1.00 71.06 86 ASN A O 1
ATOM 684 N N . ASN A 1 87 ? 12.519 -7.592 8.430 1.00 72.38 87 ASN A N 1
ATOM 685 C CA . ASN A 1 87 ? 13.665 -8.148 9.163 1.00 72.38 87 ASN A CA 1
ATOM 686 C C . ASN A 1 87 ? 13.982 -9.564 8.671 1.00 72.38 87 ASN A C 1
ATOM 688 O O . ASN A 1 87 ? 13.527 -10.553 9.250 1.00 72.38 87 ASN A O 1
ATOM 692 N N . LEU A 1 88 ? 14.756 -9.636 7.586 1.00 66.56 88 LEU A N 1
ATOM 693 C CA . LEU A 1 88 ? 15.117 -10.890 6.920 1.00 66.56 88 LEU A CA 1
ATOM 694 C C . LEU A 1 88 ? 15.821 -11.875 7.860 1.00 66.56 88 LEU A C 1
ATOM 696 O O . LEU A 1 88 ? 15.516 -13.062 7.825 1.00 66.56 88 LEU A O 1
ATOM 700 N N . GLU A 1 89 ? 16.690 -11.398 8.748 1.00 68.44 89 GLU A N 1
ATOM 701 C CA . GLU A 1 89 ? 17.403 -12.263 9.696 1.00 68.44 89 GLU A CA 1
ATOM 702 C C . GLU A 1 89 ? 16.460 -12.901 10.724 1.00 68.44 89 GLU A C 1
ATOM 704 O O . GLU A 1 89 ? 16.530 -14.102 10.988 1.00 68.44 89 GLU A O 1
ATOM 709 N N . ASN A 1 90 ? 15.486 -12.148 11.243 1.00 69.81 90 ASN A N 1
ATOM 710 C CA . ASN A 1 90 ? 14.441 -12.716 12.096 1.00 69.81 90 ASN A CA 1
ATOM 711 C C . ASN A 1 90 ? 13.529 -13.681 11.331 1.00 69.81 90 ASN A C 1
ATOM 713 O O . ASN A 1 90 ? 13.071 -14.667 11.905 1.00 69.81 90 ASN A O 1
ATOM 717 N N . ILE A 1 91 ? 13.252 -13.415 10.052 1.00 67.44 91 ILE A N 1
ATOM 718 C CA . ILE A 1 91 ? 12.468 -14.328 9.214 1.00 67.44 91 ILE A CA 1
ATOM 719 C C . ILE A 1 91 ? 13.213 -15.653 9.049 1.00 67.44 91 ILE A C 1
ATOM 721 O O . ILE A 1 91 ? 12.607 -16.697 9.277 1.00 67.44 91 ILE A O 1
ATOM 725 N N . LYS A 1 92 ? 14.512 -15.615 8.732 1.00 66.06 92 LYS A N 1
ATOM 726 C CA . LYS A 1 92 ? 15.353 -16.811 8.578 1.00 66.06 92 LYS A CA 1
ATOM 727 C C . LYS A 1 92 ? 15.458 -17.621 9.868 1.00 66.06 92 LYS A C 1
ATOM 729 O O . LYS A 1 92 ? 15.404 -18.840 9.836 1.00 66.06 92 LYS A O 1
ATOM 734 N N . THR A 1 93 ? 15.592 -16.954 11.010 1.00 74.06 93 THR A N 1
ATOM 735 C CA . THR A 1 93 ? 15.835 -17.630 12.296 1.00 74.06 93 THR A CA 1
ATOM 736 C C . THR A 1 93 ? 14.564 -18.109 13.002 1.00 74.06 93 THR A C 1
ATOM 738 O O . THR A 1 93 ? 14.647 -18.981 13.861 1.00 74.06 93 THR A O 1
ATOM 741 N N . LYS A 1 94 ? 13.385 -17.555 12.676 1.00 72.50 94 LYS A N 1
ATOM 742 C CA . LYS A 1 94 ? 12.119 -17.814 13.402 1.00 72.50 94 LYS A CA 1
ATOM 743 C C . LYS A 1 94 ? 10.981 -18.338 12.524 1.00 72.50 94 LYS A C 1
ATOM 745 O O . LYS A 1 94 ? 9.816 -18.297 12.937 1.00 72.50 94 LYS A O 1
ATOM 750 N N . SER A 1 95 ? 11.284 -18.776 11.306 1.00 70.00 95 SER A N 1
ATOM 751 C CA . SER A 1 95 ? 10.303 -19.389 10.406 1.00 70.00 95 SER A CA 1
ATOM 752 C C . SER A 1 95 ? 10.581 -20.874 10.232 1.00 70.00 95 SER A C 1
ATOM 754 O O . SER A 1 95 ? 11.689 -21.341 10.476 1.00 70.00 95 SER A O 1
ATOM 756 N N . HIS A 1 96 ? 9.551 -21.616 9.825 1.00 71.88 96 HIS A N 1
ATOM 757 C CA . HIS A 1 96 ? 9.695 -23.026 9.478 1.00 71.88 96 HIS A CA 1
ATOM 758 C C . HIS A 1 96 ? 10.784 -23.190 8.399 1.00 71.88 96 HIS A C 1
ATOM 760 O O . HIS A 1 96 ? 10.827 -22.342 7.504 1.00 71.88 96 HIS A O 1
ATOM 766 N N . PRO A 1 97 ? 11.629 -24.238 8.429 1.00 65.81 97 PRO A N 1
ATOM 767 C CA . PRO A 1 97 ? 12.731 -24.407 7.477 1.00 65.81 97 PRO A CA 1
ATOM 768 C C . PRO A 1 97 ? 12.316 -24.266 6.008 1.00 65.81 97 PRO A C 1
ATOM 770 O O . PRO A 1 97 ? 13.022 -23.626 5.242 1.00 65.81 97 PRO A O 1
ATOM 773 N N . GLU A 1 98 ? 11.121 -24.736 5.644 1.00 62.19 98 GLU A N 1
ATOM 774 C CA . GLU A 1 98 ? 10.552 -24.591 4.292 1.00 62.19 98 GLU A CA 1
ATOM 775 C C . GLU A 1 98 ? 10.342 -23.132 3.845 1.00 62.19 98 GLU A C 1
ATOM 777 O O . GLU A 1 98 ? 10.397 -22.821 2.657 1.00 62.19 98 GLU A O 1
ATOM 782 N N . VAL A 1 99 ? 10.107 -22.221 4.795 1.00 57.25 99 VAL A N 1
ATOM 783 C CA . VAL A 1 99 ? 10.009 -20.770 4.563 1.00 57.25 99 VAL A CA 1
ATOM 784 C C . VAL A 1 99 ? 11.402 -20.139 4.493 1.00 57.25 99 VAL A C 1
ATOM 786 O O . VAL A 1 99 ? 11.597 -19.158 3.785 1.00 57.25 99 VAL A O 1
ATOM 789 N N . VAL A 1 100 ? 12.379 -20.699 5.211 1.00 51.94 100 VAL A N 1
ATOM 790 C CA . VAL A 1 100 ? 13.778 -20.235 5.223 1.00 51.94 100 VAL A CA 1
ATOM 791 C C . VAL A 1 100 ? 14.498 -20.620 3.929 1.00 51.94 100 VAL A C 1
ATOM 793 O O . VAL A 1 100 ? 15.293 -19.838 3.419 1.00 51.94 100 VAL A O 1
ATOM 796 N N . THR A 1 101 ? 14.168 -21.782 3.360 1.00 51.62 101 THR A N 1
ATOM 797 C CA . THR A 1 101 ? 14.622 -22.231 2.034 1.00 51.62 101 THR A CA 1
ATOM 798 C C . THR A 1 101 ? 13.877 -21.555 0.880 1.00 51.62 101 THR A C 1
ATOM 800 O O . THR A 1 101 ? 14.176 -21.811 -0.284 1.00 51.62 101 THR A O 1
ATOM 803 N N . PHE A 1 102 ? 12.876 -20.721 1.177 1.00 47.06 102 PHE A N 1
ATOM 804 C CA . PHE A 1 102 ? 12.056 -20.052 0.175 1.00 47.06 102 PHE A CA 1
ATOM 805 C C . PHE A 1 102 ? 12.814 -18.844 -0.397 1.00 47.06 102 PHE A C 1
ATOM 807 O O . PHE A 1 102 ? 12.770 -17.756 0.172 1.00 47.06 102 PHE A O 1
ATOM 814 N N . GLU A 1 103 ? 13.507 -19.024 -1.526 1.00 46.75 103 GLU A N 1
ATOM 815 C CA . GLU A 1 103 ? 14.067 -17.926 -2.326 1.00 46.75 103 GLU A CA 1
ATOM 816 C C . GLU A 1 103 ? 12.964 -17.272 -3.173 1.00 46.75 103 GLU A C 1
ATOM 818 O O . GLU A 1 103 ? 12.464 -17.887 -4.120 1.00 46.75 103 GLU A O 1
ATOM 823 N N . PRO A 1 104 ? 12.549 -16.031 -2.883 1.00 37.66 104 PRO A N 1
ATOM 824 C CA . PRO A 1 104 ? 11.385 -15.472 -3.544 1.00 37.66 104 PRO A CA 1
ATOM 825 C C . PRO A 1 104 ? 11.742 -14.563 -4.735 1.00 37.66 104 PRO A C 1
ATOM 827 O O . PRO A 1 104 ? 12.486 -13.596 -4.593 1.00 37.66 104 PRO A O 1
ATOM 830 N N . ALA A 1 105 ? 11.157 -14.825 -5.906 1.00 37.75 105 ALA A N 1
ATOM 831 C CA . ALA A 1 105 ? 11.132 -13.997 -7.120 1.00 37.75 105 ALA A CA 1
ATOM 832 C C . ALA A 1 105 ? 9.755 -13.859 -7.864 1.00 37.75 105 ALA A C 1
ATOM 834 O O . ALA A 1 105 ? 9.081 -14.840 -8.124 1.00 37.75 105 ALA A O 1
ATOM 835 N N . PHE A 1 106 ? 9.326 -12.695 -8.397 1.00 42.91 106 PHE A N 1
ATOM 836 C CA . PHE A 1 106 ? 8.199 -11.969 -7.786 1.00 42.91 106 PHE A CA 1
ATOM 837 C C . PHE A 1 106 ? 6.918 -11.480 -8.641 1.00 42.91 106 PHE A C 1
ATOM 839 O O . PHE A 1 106 ? 7.114 -10.955 -9.723 1.00 42.91 106 PHE A O 1
ATOM 846 N N . SER A 1 107 ? 5.605 -11.555 -8.224 1.00 33.91 107 SER A N 1
ATOM 847 C CA . SER A 1 107 ? 4.519 -10.518 -8.474 1.00 33.91 107 SER A CA 1
ATOM 848 C C . SER A 1 107 ? 3.378 -10.369 -7.442 1.00 33.91 107 SER A C 1
ATOM 850 O O . SER A 1 107 ? 3.149 -11.226 -6.611 1.00 33.91 107 SER A O 1
ATOM 852 N N . VAL A 1 108 ? 2.626 -9.275 -7.578 1.00 34.88 108 VAL A N 1
ATOM 853 C CA . VAL A 1 108 ? 1.634 -8.663 -6.690 1.00 34.88 108 VAL A CA 1
ATOM 854 C C . VAL A 1 108 ? 0.194 -9.155 -6.955 1.00 34.88 108 VAL A C 1
ATOM 856 O O . VAL A 1 108 ? -0.387 -8.811 -7.978 1.00 34.88 108 VAL A O 1
ATOM 859 N N . ASP A 1 109 ? -0.408 -9.885 -6.003 1.00 47.12 109 ASP A N 1
ATOM 860 C CA . ASP A 1 109 ? -1.868 -9.894 -5.746 1.00 47.12 109 ASP A CA 1
ATOM 861 C C . ASP A 1 109 ? -2.158 -10.163 -4.251 1.00 47.12 109 ASP A C 1
ATOM 863 O O . ASP A 1 109 ? -2.674 -11.195 -3.803 1.00 47.12 109 ASP A O 1
ATOM 867 N N . VAL A 1 110 ? -1.679 -9.223 -3.440 1.00 51.69 110 VAL A N 1
ATOM 868 C CA . VAL A 1 110 ? -1.479 -9.368 -1.992 1.00 51.69 110 VAL A CA 1
ATOM 869 C C . VAL A 1 110 ? -2.815 -9.399 -1.250 1.00 51.69 110 VAL A C 1
ATOM 871 O O . VAL A 1 110 ? -3.019 -10.260 -0.401 1.00 51.69 110 VAL A O 1
ATOM 874 N N . ALA A 1 111 ? -3.766 -8.538 -1.629 1.00 47.47 111 ALA A N 1
ATOM 875 C CA . ALA A 1 111 ? -5.070 -8.424 -0.974 1.00 47.47 111 ALA A CA 1
ATOM 876 C C . ALA A 1 111 ? -5.931 -9.693 -1.121 1.00 47.47 111 ALA A C 1
ATOM 878 O O . ALA A 1 111 ? -6.516 -10.169 -0.145 1.00 47.47 111 ALA A O 1
ATOM 879 N N . ARG A 1 112 ? -5.973 -10.296 -2.320 1.00 53.41 112 ARG A N 1
ATOM 880 C CA . ARG A 1 112 ? -6.716 -11.548 -2.546 1.00 53.41 112 ARG A CA 1
ATOM 881 C C . ARG A 1 112 ? -6.068 -12.721 -1.813 1.00 53.41 112 ARG A C 1
ATOM 883 O O . ARG A 1 112 ? -6.770 -13.569 -1.267 1.00 53.41 112 ARG A O 1
ATOM 890 N N . THR A 1 113 ? -4.740 -12.743 -1.764 1.00 53.94 113 THR A N 1
ATOM 891 C CA . THR A 1 113 ? -3.967 -13.770 -1.054 1.00 53.94 113 THR A CA 1
ATOM 892 C C . THR A 1 113 ? -4.168 -13.673 0.454 1.00 53.94 113 THR A C 1
ATOM 894 O O . THR A 1 113 ? -4.485 -14.674 1.089 1.00 53.94 113 THR A O 1
ATOM 897 N N . ILE A 1 114 ? -4.090 -12.468 1.019 1.00 55.38 114 ILE A N 1
ATOM 898 C CA . ILE A 1 114 ? -4.411 -12.204 2.425 1.00 55.38 114 ILE A CA 1
ATOM 899 C C . ILE A 1 114 ? -5.795 -12.747 2.780 1.00 55.38 114 ILE A C 1
ATOM 901 O O . ILE A 1 114 ? -5.928 -13.479 3.760 1.00 55.38 114 ILE A O 1
ATOM 905 N N . LYS A 1 115 ? -6.810 -12.429 1.963 1.00 57.53 115 LYS A N 1
ATOM 906 C CA . LYS A 1 115 ? -8.185 -12.894 2.176 1.00 57.53 115 LYS A CA 1
ATOM 907 C C . LYS A 1 115 ? -8.287 -14.418 2.081 1.00 57.53 115 LYS A C 1
ATOM 909 O O . LYS A 1 115 ? -8.898 -15.039 2.942 1.00 57.53 115 LYS A O 1
ATOM 914 N N . LYS A 1 116 ? -7.664 -15.027 1.065 1.00 61.84 116 LYS A N 1
ATOM 915 C CA . LYS A 1 116 ? -7.680 -16.481 0.835 1.00 61.84 116 LYS A CA 1
ATOM 916 C C . LYS A 1 116 ? -7.049 -17.268 1.985 1.00 61.84 116 LYS A C 1
ATOM 918 O O . LYS A 1 116 ? -7.555 -18.326 2.338 1.00 61.84 116 LYS A O 1
ATOM 923 N N . TYR A 1 117 ? -5.948 -16.771 2.539 1.00 58.09 117 TYR A N 1
ATOM 924 C CA . TYR A 1 117 ? -5.177 -17.465 3.573 1.00 58.09 117 TYR A CA 1
ATOM 925 C C . TYR A 1 117 ? -5.443 -16.936 4.992 1.00 58.09 117 TYR A C 1
ATOM 927 O O . TYR A 1 117 ? -4.746 -17.330 5.922 1.00 58.09 117 TYR A O 1
ATOM 935 N N . ASN A 1 118 ? -6.442 -16.060 5.163 1.00 64.31 118 ASN A N 1
ATOM 936 C CA . ASN A 1 118 ? -6.819 -15.434 6.435 1.00 64.31 118 ASN A CA 1
ATOM 937 C C . ASN A 1 118 ? -5.621 -14.873 7.220 1.00 64.31 118 ASN A C 1
ATOM 939 O O . ASN A 1 118 ? -5.415 -15.145 8.407 1.00 64.31 118 ASN A O 1
ATOM 943 N N . ILE A 1 119 ? -4.775 -14.132 6.514 1.00 64.25 119 ILE A N 1
ATOM 944 C CA . ILE A 1 119 ? -3.509 -13.675 7.069 1.00 64.25 119 ILE A CA 1
ATOM 945 C C . ILE A 1 119 ? -3.765 -12.524 8.019 1.00 64.25 119 ILE A C 1
ATOM 947 O O . ILE A 1 119 ? -4.427 -11.544 7.674 1.00 64.25 119 ILE A O 1
ATOM 951 N N . ARG A 1 120 ? -3.247 -12.673 9.239 1.00 67.12 120 ARG A N 1
ATOM 952 C CA . ARG A 1 120 ? -3.428 -11.681 10.288 1.00 67.12 120 ARG A CA 1
ATOM 953 C C . ARG A 1 120 ? -2.376 -10.579 10.141 1.00 67.12 120 ARG A C 1
ATOM 955 O O . ARG A 1 120 ? -1.185 -10.896 10.099 1.00 67.12 120 ARG A O 1
ATOM 962 N N . PRO A 1 121 ? -2.794 -9.308 10.074 1.00 70.50 121 PRO A N 1
ATOM 963 C CA . PRO A 1 121 ? -1.878 -8.175 10.074 1.00 70.50 121 PRO A CA 1
ATOM 964 C C . PRO A 1 121 ? -1.144 -8.064 11.418 1.00 70.50 121 PRO A C 1
ATOM 966 O O . PRO A 1 121 ? -1.599 -8.582 12.440 1.00 70.50 121 PRO A O 1
ATOM 969 N N . VAL A 1 122 ? -0.023 -7.336 11.426 1.00 72.62 122 VAL A N 1
ATOM 970 C CA . VAL A 1 122 ? 0.755 -7.047 12.648 1.00 72.62 122 VAL A CA 1
ATOM 971 C C . VAL A 1 122 ? -0.098 -6.333 13.700 1.00 72.62 122 VAL A C 1
ATOM 973 O O . VAL A 1 122 ? 0.042 -6.609 14.890 1.00 72.62 122 VAL A O 1
ATOM 976 N N . VAL A 1 123 ? -0.987 -5.438 13.263 1.00 75.31 123 VAL A N 1
ATOM 977 C CA . VAL A 1 123 ? -2.010 -4.820 14.109 1.00 75.31 123 VAL A CA 1
ATOM 978 C C . VAL A 1 123 ? -3.369 -5.315 13.655 1.00 75.31 123 VAL A C 1
ATOM 980 O O . VAL A 1 123 ? -3.818 -5.000 12.557 1.00 75.31 123 VAL A O 1
ATOM 983 N N . ASN A 1 124 ? -4.030 -6.086 14.512 1.00 74.06 124 ASN A N 1
ATOM 984 C CA . ASN A 1 124 ? -5.332 -6.665 14.218 1.00 74.06 124 ASN A CA 1
ATOM 985 C C . ASN A 1 124 ? -6.454 -5.801 14.802 1.00 74.06 124 ASN A C 1
ATOM 987 O O . ASN A 1 124 ? -7.106 -6.183 15.771 1.00 74.06 124 ASN A O 1
ATOM 991 N N . LEU A 1 125 ? -6.669 -4.630 14.198 1.00 75.38 125 LEU A N 1
ATOM 992 C CA . LEU A 1 125 ? -7.744 -3.717 14.595 1.00 75.38 125 LEU A CA 1
ATOM 993 C C . LEU A 1 125 ? -9.157 -4.311 14.568 1.00 75.38 125 LEU A C 1
ATOM 995 O O . LEU A 1 125 ? -9.941 -3.881 15.402 1.00 75.38 125 LEU A O 1
ATOM 999 N N . PRO A 1 126 ? -9.499 -5.303 13.722 1.00 66.81 126 PRO A N 1
ATOM 1000 C CA . PRO A 1 126 ? -10.787 -5.990 13.827 1.00 66.81 126 PRO A CA 1
ATOM 1001 C C . PRO A 1 126 ? -11.083 -6.615 15.202 1.00 66.81 126 PRO A C 1
ATOM 1003 O O . PRO A 1 126 ? -12.232 -6.930 15.478 1.00 66.81 126 PRO A O 1
ATOM 1006 N N . LEU A 1 127 ? -10.068 -6.827 16.054 1.00 65.50 127 LEU A N 1
ATOM 1007 C CA . LEU A 1 127 ? -10.254 -7.274 17.443 1.00 65.50 127 LEU A CA 1
ATOM 1008 C C . LEU A 1 127 ? -10.462 -6.119 18.436 1.00 65.50 127 LEU A C 1
ATOM 1010 O O . LEU A 1 127 ? -10.913 -6.355 19.550 1.00 65.50 127 LEU A O 1
ATOM 1014 N N . GLU A 1 128 ? -10.078 -4.897 18.063 1.00 68.25 128 GLU A N 1
ATOM 1015 C CA . GLU A 1 128 ? -10.172 -3.688 18.898 1.00 68.25 128 GLU A CA 1
ATOM 1016 C C . GLU A 1 128 ? -11.388 -2.827 18.517 1.00 68.25 128 GLU A C 1
ATOM 1018 O O . GLU A 1 128 ? -11.935 -2.106 19.349 1.00 68.25 128 GLU A O 1
ATOM 1023 N N . ILE A 1 129 ? -11.794 -2.882 17.248 1.00 72.81 129 ILE A N 1
ATOM 1024 C CA . ILE A 1 129 ? -12.878 -2.109 16.656 1.00 72.81 129 ILE A CA 1
ATOM 1025 C C . ILE A 1 129 ? -13.750 -3.081 15.867 1.00 72.81 129 ILE A C 1
ATOM 1027 O O . ILE A 1 129 ? -13.305 -3.649 14.862 1.00 72.81 129 ILE A O 1
ATOM 1031 N N . ASP A 1 130 ? -14.998 -3.231 16.310 1.00 70.62 130 ASP A N 1
ATOM 1032 C CA . ASP A 1 130 ? -15.982 -4.068 15.634 1.00 70.62 130 ASP A CA 1
ATOM 1033 C C . ASP A 1 130 ? -16.070 -3.701 14.155 1.00 70.62 130 ASP A C 1
ATOM 1035 O O . ASP A 1 130 ? -16.244 -2.540 13.779 1.00 70.62 130 ASP A O 1
ATOM 1039 N N . ASN A 1 131 ? -15.951 -4.727 13.316 1.00 73.19 131 ASN A N 1
ATOM 1040 C CA . ASN A 1 131 ? -16.035 -4.629 11.865 1.00 73.19 131 ASN A CA 1
ATOM 1041 C C . ASN A 1 131 ? -14.955 -3.754 11.195 1.00 73.19 131 ASN A C 1
ATOM 1043 O O . ASN A 1 131 ? -15.119 -3.374 10.038 1.00 73.19 131 ASN A O 1
ATOM 1047 N N . PHE A 1 132 ? -13.817 -3.465 11.840 1.00 81.25 132 PHE A N 1
ATOM 1048 C CA . PHE A 1 132 ? -12.726 -2.772 11.142 1.00 81.25 132 PHE A CA 1
ATOM 1049 C C . PHE A 1 132 ? -12.320 -3.540 9.866 1.00 81.25 132 PHE A C 1
ATOM 1051 O O . PHE A 1 132 ? -12.131 -4.761 9.922 1.00 81.25 132 PHE A O 1
ATOM 1058 N N . PRO A 1 133 ? -12.136 -2.885 8.705 1.00 82.38 133 PRO A N 1
ATOM 1059 C CA . PRO A 1 133 ? -11.794 -3.618 7.496 1.00 82.38 133 PRO A CA 1
ATOM 1060 C C . PRO A 1 133 ? -10.365 -4.157 7.553 1.00 82.38 133 PRO A C 1
ATOM 1062 O O . PRO A 1 133 ? -9.396 -3.405 7.479 1.00 82.38 133 PRO A O 1
ATOM 1065 N N . GLY A 1 134 ? -10.211 -5.482 7.621 1.00 81.31 134 GLY A N 1
ATOM 1066 C CA . GLY A 1 134 ? -8.894 -6.116 7.774 1.00 81.31 134 GLY A CA 1
ATOM 1067 C C . GLY A 1 134 ? -7.878 -5.756 6.679 1.00 81.31 134 GLY A C 1
ATOM 1068 O O . GLY A 1 134 ? -6.677 -5.763 6.927 1.00 81.31 134 GLY A O 1
ATOM 1069 N N . LEU A 1 135 ? -8.332 -5.380 5.477 1.00 81.31 135 LEU A N 1
ATOM 1070 C CA . LEU A 1 135 ? -7.451 -4.934 4.389 1.00 81.31 135 LEU A CA 1
ATOM 1071 C C . LEU A 1 135 ? -6.846 -3.541 4.621 1.00 81.31 135 LEU A C 1
ATOM 1073 O O . LEU A 1 135 ? -5.778 -3.256 4.084 1.00 81.31 135 LEU A O 1
ATOM 1077 N N . MET A 1 136 ? -7.470 -2.705 5.455 1.00 86.31 136 MET A N 1
ATOM 1078 C CA . MET A 1 136 ? -6.895 -1.430 5.895 1.00 86.31 136 MET A CA 1
ATOM 1079 C C . MET A 1 136 ? -5.766 -1.627 6.916 1.00 86.31 136 MET A C 1
ATOM 1081 O O . MET A 1 136 ? -5.032 -0.688 7.200 1.00 86.31 136 MET A O 1
ATOM 1085 N N . CYS A 1 137 ? -5.576 -2.840 7.446 1.00 85.25 137 CYS A N 1
ATOM 1086 C CA . CYS A 1 137 ? -4.503 -3.146 8.395 1.00 85.25 137 CYS A CA 1
ATOM 1087 C C . CYS A 1 137 ? -3.141 -3.439 7.734 1.00 85.25 137 CYS A C 1
ATOM 1089 O O . CYS A 1 137 ? -2.221 -3.952 8.374 1.00 85.25 137 CYS A O 1
ATOM 1091 N N . TYR A 1 138 ? -2.996 -3.142 6.442 1.00 81.81 138 TYR A N 1
ATOM 1092 C CA . TYR A 1 138 ? -1.752 -3.314 5.695 1.00 81.81 138 TYR A CA 1
ATOM 1093 C C . TYR A 1 138 ? -1.166 -1.950 5.355 1.00 81.81 138 TYR A C 1
ATOM 1095 O O . TYR A 1 138 ? -1.877 -1.085 4.858 1.00 81.81 138 TYR A O 1
ATOM 1103 N N . SER A 1 139 ? 0.137 -1.760 5.583 1.00 82.62 139 SER A N 1
ATOM 1104 C CA . SER A 1 139 ? 0.817 -0.470 5.378 1.00 82.62 139 SER A CA 1
ATOM 1105 C C . SER A 1 139 ? 0.823 0.026 3.928 1.00 82.62 139 SER A C 1
ATOM 1107 O O . SER A 1 139 ? 1.044 1.209 3.687 1.00 82.62 139 SER A O 1
ATOM 1109 N N . SER A 1 140 ? 0.545 -0.848 2.960 1.00 84.50 140 SER A N 1
ATOM 1110 C CA . SER A 1 140 ? 0.407 -0.488 1.548 1.00 84.50 140 SER A CA 1
ATOM 1111 C C . SER A 1 140 ? -0.974 0.059 1.176 1.00 84.50 140 SER A C 1
ATOM 1113 O O . SER A 1 140 ? -1.125 0.606 0.083 1.00 84.50 140 SER A O 1
ATOM 1115 N N . PHE A 1 141 ? -1.983 -0.060 2.048 1.00 88.44 141 PHE A N 1
ATOM 1116 C CA . PHE A 1 141 ? -3.363 0.318 1.724 1.00 88.44 141 PHE A CA 1
ATOM 1117 C C . PHE A 1 141 ? -3.518 1.813 1.413 1.00 88.44 141 PHE A C 1
ATOM 1119 O O . PHE A 1 141 ? -4.375 2.172 0.614 1.00 88.44 141 PHE A O 1
ATOM 1126 N N . GLY A 1 142 ? -2.652 2.679 1.953 1.00 89.19 142 GLY A N 1
ATOM 1127 C CA . GLY A 1 142 ? -2.672 4.124 1.683 1.00 89.19 142 GLY A CA 1
ATOM 1128 C C . GLY A 1 142 ? -2.663 4.467 0.189 1.00 89.19 142 GLY A C 1
ATOM 1129 O O . GLY A 1 142 ? -3.376 5.368 -0.236 1.00 89.19 142 GLY A O 1
ATOM 1130 N N . SER A 1 143 ? -1.962 3.663 -0.618 1.00 89.44 143 SER A N 1
ATOM 1131 C CA . SER A 1 143 ? -1.904 3.805 -2.082 1.00 89.44 143 SER A CA 1
ATOM 1132 C C . SER A 1 143 ? -3.220 3.534 -2.819 1.00 89.44 143 SER A C 1
ATOM 1134 O O . SER A 1 143 ? -3.353 3.864 -3.996 1.00 89.44 143 SER A O 1
ATOM 1136 N N . LEU A 1 144 ? -4.203 2.942 -2.137 1.00 90.38 144 LEU A N 1
ATOM 1137 C CA . LEU A 1 144 ? -5.519 2.620 -2.681 1.00 90.38 144 LEU A CA 1
ATOM 1138 C C . LEU A 1 144 ? -6.595 3.632 -2.288 1.00 90.38 144 LEU A C 1
ATOM 1140 O O . LEU A 1 144 ? -7.716 3.501 -2.766 1.00 90.38 144 LEU A O 1
ATOM 1144 N N . ILE A 1 145 ? -6.296 4.619 -1.438 1.00 92.19 145 ILE A N 1
ATOM 1145 C CA . ILE A 1 145 ? -7.284 5.610 -0.994 1.00 92.19 145 ILE A CA 1
ATOM 1146 C C . ILE A 1 145 ? -7.530 6.607 -2.141 1.00 92.19 145 ILE A C 1
ATOM 1148 O O . ILE A 1 145 ? -6.599 7.309 -2.537 1.00 92.19 145 ILE A O 1
ATOM 1152 N N . PRO A 1 146 ? -8.737 6.675 -2.727 1.00 91.69 146 PRO A N 1
ATOM 1153 C CA . PRO A 1 146 ? -9.043 7.603 -3.808 1.00 91.69 146 PRO A CA 1
ATOM 1154 C C . PRO A 1 146 ? -9.296 9.004 -3.245 1.00 91.69 146 PRO A C 1
ATOM 1156 O O . PRO A 1 146 ? -10.110 9.174 -2.338 1.00 91.69 146 PRO A O 1
ATOM 1159 N N . THR A 1 147 ? -8.629 10.014 -3.794 1.00 91.69 147 THR A N 1
ATOM 1160 C CA 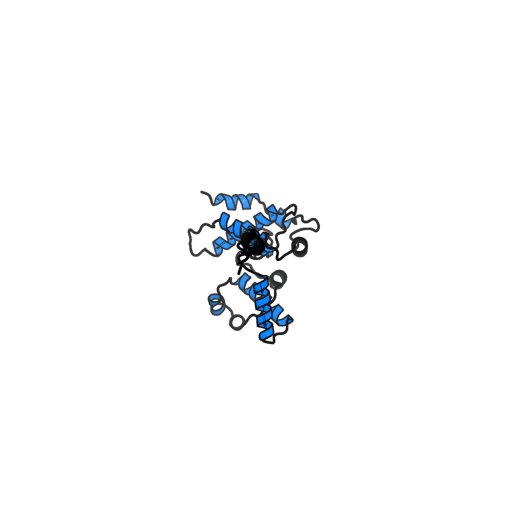. THR A 1 147 ? -8.952 11.416 -3.507 1.00 91.69 147 THR A CA 1
ATOM 1161 C C . THR A 1 147 ? -10.239 11.821 -4.233 1.00 91.69 147 THR A C 1
ATOM 1163 O O . THR A 1 147 ? -10.554 11.299 -5.302 1.00 91.69 147 THR A O 1
ATOM 1166 N N . GLY A 1 148 ? -11.018 12.736 -3.648 1.00 87.00 148 GLY A N 1
ATOM 1167 C CA . GLY A 1 148 ? -12.200 13.318 -4.302 1.00 87.00 148 GLY A CA 1
ATOM 1168 C C . GLY A 1 148 ? -13.496 12.495 -4.244 1.00 87.00 148 GLY A C 1
ATOM 1169 O O . GLY A 1 148 ? -14.480 12.893 -4.861 1.00 87.00 148 GLY A O 1
ATOM 1170 N N . ILE A 1 149 ? -13.535 11.382 -3.504 1.00 89.44 149 ILE A N 1
ATOM 1171 C CA . ILE A 1 149 ? -14.797 10.694 -3.179 1.00 89.44 149 ILE A CA 1
ATOM 1172 C C . ILE A 1 149 ? -15.465 11.323 -1.947 1.00 89.44 149 ILE A C 1
ATOM 1174 O O . ILE A 1 149 ? -14.784 11.912 -1.107 1.00 89.44 149 ILE A O 1
ATOM 1178 N N . GLN A 1 150 ? -16.785 11.157 -1.816 1.00 87.31 150 GLN A N 1
ATOM 1179 C CA . GLN A 1 150 ? -17.587 11.754 -0.737 1.00 87.31 150 GLN A CA 1
ATOM 1180 C C . GLN A 1 150 ? -17.028 11.459 0.666 1.00 87.31 150 GLN A C 1
ATOM 1182 O O . GLN A 1 150 ? -16.912 12.366 1.485 1.00 87.31 150 GLN A O 1
ATOM 1187 N N . ASP A 1 151 ? -16.615 10.214 0.917 1.00 88.44 151 ASP A N 1
ATOM 1188 C CA . ASP A 1 151 ? -16.146 9.756 2.232 1.00 88.44 151 ASP A CA 1
ATOM 1189 C C . ASP A 1 151 ? -14.615 9.634 2.320 1.00 88.44 151 ASP A C 1
ATOM 1191 O O . ASP A 1 151 ? -14.076 8.835 3.092 1.00 88.44 151 ASP A O 1
ATOM 1195 N N . TYR A 1 152 ? -13.891 10.425 1.523 1.00 90.38 152 T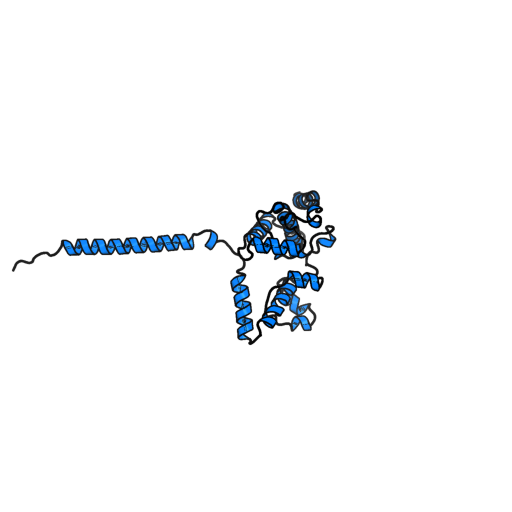YR A N 1
ATOM 1196 C CA . TYR A 1 152 ? -12.426 10.417 1.490 1.00 90.38 152 TYR A CA 1
ATOM 1197 C C . TYR A 1 152 ? -11.811 10.619 2.885 1.00 90.38 152 TYR A C 1
ATOM 1199 O O . TYR A 1 152 ? -10.986 9.814 3.323 1.00 90.38 152 TYR A O 1
ATOM 1207 N N . GLU A 1 153 ? -12.257 11.646 3.614 1.00 89.69 153 GLU A N 1
ATOM 1208 C CA . GLU A 1 153 ? -11.727 11.978 4.943 1.00 89.69 153 GLU A CA 1
ATOM 1209 C C . GLU A 1 153 ? -11.987 10.876 5.975 1.00 89.69 153 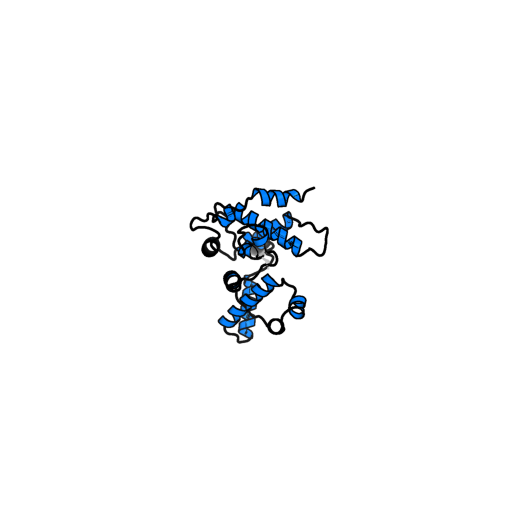GLU A C 1
ATOM 1211 O O . GLU A 1 153 ? -11.160 10.632 6.856 1.00 89.69 153 GLU A O 1
ATOM 1216 N N . LEU A 1 154 ? -13.109 10.162 5.849 1.00 87.69 154 LEU A N 1
ATOM 1217 C CA . LEU A 1 154 ? -13.440 9.036 6.717 1.00 87.69 154 LEU A CA 1
ATOM 1218 C C . LEU A 1 154 ? -12.461 7.875 6.502 1.00 87.69 154 LEU A C 1
ATOM 1220 O O . LEU A 1 154 ? -11.873 7.383 7.467 1.00 87.69 154 LEU A O 1
ATOM 1224 N N . ILE A 1 155 ? -12.226 7.476 5.248 1.00 89.56 155 ILE A N 1
ATOM 1225 C CA . ILE A 1 155 ? -11.277 6.400 4.916 1.00 89.56 155 ILE A CA 1
ATOM 1226 C C . ILE A 1 155 ? -9.852 6.792 5.318 1.00 89.56 155 ILE A C 1
ATOM 1228 O O . ILE A 1 155 ? -9.146 5.989 5.935 1.00 89.56 155 ILE A O 1
ATOM 1232 N N . LYS A 1 156 ? -9.438 8.030 5.015 1.00 92.06 156 LYS A N 1
ATOM 1233 C CA . LYS A 1 156 ? -8.124 8.564 5.395 1.00 92.06 156 LYS A CA 1
ATOM 1234 C C . LYS A 1 156 ? -7.930 8.523 6.911 1.00 92.06 156 LYS A C 1
ATOM 1236 O O . LYS A 1 156 ? -6.922 7.995 7.372 1.00 92.06 156 LYS A O 1
ATOM 1241 N N . THR A 1 157 ? -8.907 9.000 7.684 1.00 89.19 157 THR A N 1
ATOM 1242 C CA . THR A 1 157 ? -8.851 9.014 9.157 1.00 89.19 157 THR A CA 1
ATOM 1243 C C . THR A 1 157 ? -8.807 7.601 9.740 1.00 89.19 157 THR A C 1
ATOM 1245 O O . THR A 1 157 ? -7.984 7.310 10.610 1.00 89.19 157 THR A O 1
ATOM 1248 N N . ALA A 1 158 ? -9.655 6.695 9.245 1.00 88.12 158 ALA A N 1
ATOM 1249 C CA . ALA A 1 158 ? -9.669 5.301 9.680 1.00 88.12 158 ALA A CA 1
ATOM 1250 C C . ALA A 1 158 ? -8.325 4.604 9.406 1.00 88.12 158 ALA A C 1
ATOM 1252 O O . ALA A 1 158 ? -7.824 3.848 10.242 1.00 88.12 158 ALA A O 1
ATOM 1253 N N . TYR A 1 159 ? -7.697 4.893 8.265 1.00 91.88 159 TYR A N 1
ATOM 1254 C CA . TYR A 1 159 ? -6.388 4.341 7.939 1.00 91.88 159 TYR A CA 1
ATOM 1255 C C . TYR A 1 159 ? -5.240 4.998 8.719 1.00 91.88 159 TYR A C 1
ATOM 1257 O O . TYR A 1 159 ? -4.317 4.304 9.148 1.00 91.88 159 TYR A O 1
ATOM 1265 N N . LEU A 1 160 ? -5.302 6.308 8.970 1.00 91.88 160 LEU A N 1
ATOM 1266 C CA . LEU A 1 160 ? -4.340 7.017 9.816 1.00 91.88 160 LEU A CA 1
ATOM 1267 C C . LEU A 1 160 ? -4.305 6.426 11.231 1.00 91.88 160 LEU A C 1
ATOM 1269 O O . LEU A 1 160 ? -3.228 6.185 11.777 1.00 91.88 160 LEU A O 1
ATOM 1273 N N . TYR A 1 161 ? -5.473 6.107 11.793 1.00 89.19 161 TYR A N 1
ATOM 1274 C CA . TYR A 1 161 ? -5.563 5.422 13.081 1.00 89.19 161 TYR A CA 1
ATOM 1275 C C . TYR A 1 161 ? -4.791 4.097 13.076 1.00 89.19 161 TYR A C 1
ATOM 1277 O O . TYR A 1 161 ? -3.995 3.832 13.981 1.00 89.19 161 TYR A O 1
ATOM 1285 N N . HIS A 1 162 ? -4.955 3.292 12.022 1.00 90.38 162 HIS A N 1
ATOM 1286 C CA . HIS A 1 162 ? -4.163 2.080 11.846 1.00 90.38 162 HIS A CA 1
ATOM 1287 C C . HIS A 1 162 ? -2.659 2.361 11.787 1.00 90.38 162 HIS A C 1
ATOM 1289 O O . HIS A 1 162 ? -1.905 1.680 12.482 1.00 90.38 162 HIS A O 1
ATOM 1295 N N . GLN A 1 163 ? -2.214 3.364 11.025 1.00 91.88 163 GLN A N 1
ATOM 1296 C CA . GLN A 1 163 ? -0.788 3.697 10.935 1.00 91.88 163 GLN A CA 1
ATOM 1297 C C . GLN A 1 163 ? -0.190 4.078 12.291 1.00 91.88 163 GLN A C 1
ATOM 1299 O O . GLN A 1 163 ? 0.888 3.604 12.640 1.00 91.88 163 GLN A O 1
ATOM 1304 N N . ILE A 1 164 ? -0.915 4.848 13.102 1.00 90.62 164 ILE A N 1
ATOM 1305 C CA . ILE A 1 164 ? -0.475 5.237 14.448 1.00 90.62 164 ILE A CA 1
ATOM 1306 C C . ILE A 1 164 ? -0.362 4.017 15.367 1.00 90.62 164 ILE A C 1
ATOM 1308 O O . ILE A 1 164 ? 0.602 3.885 16.124 1.00 90.62 164 ILE A O 1
ATOM 1312 N N . ARG A 1 165 ? -1.327 3.093 15.305 1.00 88.69 165 ARG A N 1
ATOM 1313 C CA . ARG A 1 165 ? -1.274 1.841 16.077 1.00 88.69 165 ARG A CA 1
ATOM 1314 C C . ARG A 1 165 ? -0.119 0.955 15.616 1.00 88.69 165 ARG A C 1
ATOM 1316 O O . ARG A 1 165 ? 0.600 0.414 16.457 1.00 88.69 165 ARG A O 1
ATOM 1323 N N . LEU A 1 166 ? 0.088 0.844 14.304 1.00 89.56 166 LEU A N 1
ATOM 1324 C CA . LEU A 1 166 ? 1.200 0.105 13.717 1.00 89.56 166 LEU A CA 1
ATOM 1325 C C . LEU A 1 166 ? 2.535 0.663 14.195 1.00 89.56 166 LEU A C 1
ATOM 1327 O O . LEU A 1 166 ? 3.340 -0.093 14.730 1.00 89.56 166 LEU A O 1
ATOM 1331 N N . ASP A 1 167 ? 2.736 1.969 14.092 1.00 90.56 167 ASP A N 1
ATOM 1332 C CA . ASP A 1 167 ? 3.962 2.641 14.504 1.00 90.56 167 ASP A CA 1
ATOM 1333 C C . ASP A 1 167 ? 4.280 2.431 16.002 1.00 90.56 167 ASP A C 1
ATOM 1335 O O . ASP A 1 167 ? 5.405 2.058 16.351 1.00 90.56 167 ASP A O 1
ATOM 1339 N N . LYS A 1 168 ? 3.272 2.489 16.892 1.00 88.81 168 LYS A N 1
ATOM 1340 C CA . LYS A 1 168 ? 3.434 2.103 18.313 1.00 88.81 168 LYS A CA 1
ATOM 1341 C C . LYS A 1 168 ? 3.909 0.657 18.479 1.00 88.81 168 LYS A C 1
ATOM 1343 O O . LYS A 1 168 ? 4.797 0.382 19.283 1.00 88.81 168 LYS A O 1
ATOM 1348 N N . VAL A 1 169 ? 3.329 -0.282 17.731 1.00 87.44 169 VAL A N 1
ATOM 1349 C CA . VAL A 1 169 ? 3.683 -1.713 17.790 1.00 87.44 169 VAL A CA 1
ATOM 1350 C C . VAL A 1 169 ? 5.058 -1.995 17.171 1.00 87.44 169 VAL A C 1
ATOM 1352 O O . VAL A 1 169 ? 5.746 -2.943 17.571 1.00 87.44 169 VAL A O 1
ATOM 1355 N N . LEU A 1 170 ? 5.493 -1.195 16.196 1.00 84.88 170 LEU A N 1
ATOM 1356 C CA . LEU A 1 170 ? 6.834 -1.286 15.623 1.00 84.88 170 LEU A CA 1
ATOM 1357 C C . LEU A 1 170 ? 7.900 -0.813 16.617 1.00 84.88 170 LEU A C 1
ATOM 1359 O O . LEU A 1 170 ? 8.937 -1.469 16.745 1.00 84.88 170 LEU A O 1
ATOM 1363 N N . ASN A 1 171 ? 7.606 0.253 17.359 1.00 87.56 171 ASN A N 1
ATOM 1364 C CA . ASN A 1 171 ? 8.531 0.916 18.277 1.00 87.56 171 ASN A CA 1
ATOM 1365 C C . ASN A 1 171 ? 8.331 0.534 19.756 1.00 87.56 171 ASN A C 1
ATOM 1367 O O . ASN A 1 171 ? 8.904 1.160 20.647 1.00 87.56 171 ASN A O 1
ATOM 1371 N N . SER A 1 172 ? 7.586 -0.541 20.031 1.00 87.88 172 SER A N 1
ATOM 1372 C CA . SER A 1 172 ? 7.177 -0.963 21.382 1.00 87.88 172 SER A CA 1
ATOM 1373 C C . SER A 1 172 ? 8.324 -1.300 22.344 1.00 87.88 172 SER A C 1
ATOM 1375 O O . SER A 1 172 ? 8.114 -1.377 23.553 1.00 87.88 172 SER A O 1
ATOM 1377 N N . LYS A 1 173 ? 9.551 -1.478 21.835 1.00 86.44 173 LYS A N 1
ATOM 1378 C CA . LYS A 1 173 ? 10.757 -1.626 22.667 1.00 86.44 173 LYS A CA 1
ATOM 1379 C C . LYS A 1 173 ? 11.036 -0.384 23.517 1.00 86.44 173 LYS A C 1
ATOM 1381 O O . LYS A 1 173 ? 11.604 -0.511 24.598 1.00 86.44 173 LYS A O 1
ATOM 1386 N N . ASN A 1 174 ? 10.644 0.797 23.045 1.00 89.38 174 ASN A N 1
ATOM 1387 C CA . ASN A 1 174 ? 10.716 2.027 23.816 1.00 89.38 174 ASN A CA 1
ATOM 1388 C C . ASN A 1 174 ? 9.362 2.261 24.506 1.00 89.38 174 ASN A C 1
ATOM 1390 O O . ASN A 1 174 ? 8.398 2.683 23.874 1.00 89.38 174 ASN A O 1
ATOM 1394 N N . LYS A 1 175 ? 9.291 1.998 25.817 1.00 86.25 175 LYS A N 1
ATOM 1395 C CA . LYS A 1 175 ? 8.053 2.132 26.612 1.00 86.25 175 LYS A CA 1
ATOM 1396 C C . LYS A 1 175 ? 7.477 3.553 26.613 1.00 86.25 175 LYS A C 1
ATOM 1398 O O . LYS A 1 175 ? 6.272 3.710 26.766 1.00 86.25 175 LYS A O 1
ATOM 1403 N N . ASN A 1 176 ? 8.326 4.562 26.417 1.00 89.31 176 ASN A N 1
ATOM 1404 C CA . ASN A 1 176 ? 7.940 5.974 26.393 1.00 89.31 176 ASN A CA 1
ATOM 1405 C C . ASN A 1 176 ? 7.730 6.495 24.967 1.00 89.31 176 ASN A C 1
ATOM 1407 O O . ASN A 1 176 ? 7.624 7.703 24.757 1.00 89.31 176 ASN A O 1
ATOM 1411 N N . TYR A 1 177 ? 7.714 5.603 23.975 1.00 89.94 177 TYR A N 1
ATOM 1412 C CA . TYR A 1 177 ? 7.556 5.993 22.589 1.00 89.94 177 TYR A CA 1
ATOM 1413 C C . TYR A 1 177 ? 6.197 6.652 22.347 1.00 89.94 177 TYR A C 1
ATOM 1415 O O . TYR A 1 177 ? 5.143 6.078 22.634 1.00 89.94 177 TYR A O 1
ATOM 1423 N N . ARG A 1 178 ? 6.235 7.852 21.768 1.00 88.62 178 ARG A N 1
ATOM 1424 C CA . ARG A 1 178 ? 5.062 8.574 21.285 1.00 88.62 178 ARG A CA 1
ATOM 1425 C C . ARG A 1 178 ? 5.183 8.712 19.764 1.00 88.62 178 ARG A C 1
ATOM 1427 O O . ARG A 1 178 ? 6.192 9.254 19.314 1.00 88.62 178 ARG A O 1
ATOM 1434 N N . PRO A 1 179 ? 4.205 8.217 18.986 1.00 88.94 179 PRO A N 1
ATOM 1435 C CA . PRO A 1 179 ? 4.182 8.425 17.545 1.00 88.94 179 PRO A CA 1
ATOM 1436 C C . PRO A 1 179 ? 4.171 9.909 17.201 1.00 88.94 179 PRO A C 1
ATOM 1438 O O . PRO A 1 179 ? 3.423 10.684 17.799 1.00 88.94 179 PRO A O 1
ATOM 1441 N N . ASP A 1 180 ? 4.963 10.280 16.206 1.00 92.50 180 ASP A N 1
ATOM 1442 C CA . ASP A 1 180 ? 4.906 11.599 15.587 1.00 92.50 180 ASP A CA 1
ATOM 1443 C C . ASP A 1 180 ? 3.786 11.593 14.538 1.00 92.50 180 ASP A C 1
ATOM 1445 O O . ASP A 1 180 ? 3.944 11.051 13.441 1.00 92.50 180 ASP A O 1
ATOM 1449 N N . ILE A 1 181 ? 2.627 12.142 14.912 1.00 91.31 181 ILE A N 1
ATOM 1450 C CA . ILE A 1 181 ? 1.423 12.126 14.072 1.00 91.31 181 ILE A CA 1
ATOM 1451 C C . ILE A 1 181 ? 1.676 12.873 12.761 1.00 91.31 181 ILE A C 1
ATOM 1453 O O . ILE A 1 181 ? 1.358 12.333 11.705 1.00 91.31 181 ILE A O 1
ATOM 1457 N N . SER A 1 182 ? 2.322 14.040 12.807 1.00 90.94 182 SER A N 1
ATOM 1458 C CA . SER A 1 182 ? 2.621 14.849 11.619 1.00 90.94 182 SER A CA 1
ATOM 1459 C C . SER A 1 182 ? 3.503 14.090 10.629 1.00 90.94 182 SER A C 1
ATOM 1461 O O . SER A 1 182 ? 3.270 14.111 9.420 1.00 90.94 182 SER A O 1
ATOM 1463 N N . LYS A 1 183 ? 4.501 13.357 11.133 1.00 90.75 183 LYS A N 1
ATOM 1464 C CA . LYS A 1 183 ? 5.350 12.502 10.297 1.00 90.75 183 LYS A CA 1
ATOM 1465 C C . LYS A 1 183 ? 4.561 11.358 9.657 1.00 90.75 183 LYS A C 1
ATOM 1467 O O . LYS A 1 183 ? 4.762 11.064 8.479 1.00 90.75 183 LYS A O 1
ATOM 1472 N N . ILE A 1 184 ? 3.672 10.711 10.409 1.00 92.81 184 ILE A N 1
ATOM 1473 C CA . ILE A 1 184 ? 2.833 9.615 9.902 1.00 92.81 184 ILE A CA 1
ATOM 1474 C C . ILE A 1 184 ? 1.841 10.126 8.851 1.00 92.81 184 ILE A C 1
ATOM 1476 O O . ILE A 1 184 ? 1.676 9.489 7.811 1.00 92.81 184 ILE A O 1
ATOM 1480 N N . GLU A 1 185 ? 1.213 11.276 9.091 1.00 92.12 185 GLU A N 1
ATOM 1481 C CA . GLU A 1 185 ? 0.320 11.933 8.135 1.00 92.12 185 GLU A CA 1
ATOM 1482 C C . GLU A 1 185 ? 1.040 12.277 6.835 1.00 92.12 185 GLU A C 1
ATOM 1484 O O . GLU A 1 185 ? 0.494 12.031 5.763 1.00 92.12 185 GLU A O 1
ATOM 1489 N N . ASN A 1 186 ? 2.281 12.763 6.914 1.00 90.12 186 ASN A N 1
ATOM 1490 C CA . ASN A 1 186 ? 3.088 13.054 5.734 1.00 90.12 186 ASN A CA 1
ATOM 1491 C C . ASN A 1 186 ? 3.368 11.781 4.909 1.00 90.12 186 ASN A C 1
ATOM 1493 O O . ASN A 1 186 ? 3.109 11.742 3.709 1.00 90.12 186 ASN A O 1
ATOM 1497 N N . PHE A 1 187 ? 3.784 10.679 5.548 1.00 89.50 187 PHE A N 1
ATOM 1498 C CA . PHE A 1 187 ? 3.957 9.397 4.845 1.00 89.50 187 PHE A CA 1
ATOM 1499 C C . PHE A 1 187 ? 2.661 8.850 4.245 1.00 89.50 187 PHE A C 1
ATOM 1501 O O . PHE A 1 187 ? 2.670 8.260 3.159 1.00 89.50 187 PHE A O 1
ATOM 1508 N N . LEU A 1 188 ? 1.544 9.025 4.950 1.00 92.19 188 LEU A N 1
ATOM 1509 C CA . LEU A 1 188 ? 0.233 8.677 4.428 1.00 92.19 188 LEU A CA 1
ATOM 1510 C C . LEU A 1 188 ? -0.089 9.513 3.188 1.00 92.19 188 LEU A C 1
ATOM 1512 O O . LEU A 1 188 ? -0.502 8.948 2.181 1.00 92.19 188 LEU A O 1
ATOM 1516 N N . GLN A 1 189 ? 0.138 10.822 3.237 1.00 92.94 189 GLN A N 1
ATOM 1517 C CA . GLN A 1 189 ? -0.138 11.722 2.126 1.00 92.94 189 GLN A CA 1
ATOM 1518 C C . GLN A 1 189 ? 0.701 11.356 0.893 1.00 92.94 189 GLN A C 1
ATOM 1520 O O . GLN A 1 189 ? 0.125 11.120 -0.163 1.00 92.94 189 GLN A O 1
ATOM 1525 N N . ILE A 1 190 ? 2.006 11.107 1.056 1.00 86.38 190 ILE A N 1
ATOM 1526 C CA . ILE A 1 190 ? 2.880 10.581 -0.014 1.00 86.38 190 ILE A CA 1
ATOM 1527 C C . ILE A 1 190 ? 2.318 9.278 -0.605 1.00 86.38 190 ILE A C 1
ATOM 1529 O O . ILE A 1 190 ? 2.318 9.068 -1.818 1.00 86.38 190 ILE A O 1
ATOM 1533 N N . SER A 1 191 ? 1.809 8.384 0.250 1.00 87.56 191 SER A N 1
ATOM 1534 C CA . SER A 1 191 ? 1.205 7.130 -0.208 1.00 87.56 191 SER A CA 1
ATOM 1535 C C . SER A 1 191 ? -0.077 7.368 -1.005 1.00 87.56 191 SER A C 1
ATOM 1537 O O . SER A 1 191 ? -0.304 6.667 -1.984 1.00 87.56 191 SER A O 1
ATOM 1539 N N . ILE A 1 192 ? -0.909 8.332 -0.606 1.00 90.31 192 ILE A N 1
ATOM 1540 C CA . ILE A 1 192 ? -2.147 8.702 -1.304 1.00 90.31 192 ILE A CA 1
ATOM 1541 C C . ILE A 1 192 ? -1.820 9.358 -2.650 1.00 90.31 192 ILE A C 1
ATOM 1543 O O . ILE A 1 192 ? -2.439 9.020 -3.660 1.00 90.31 192 ILE A O 1
ATOM 1547 N N . ASP A 1 193 ? -0.820 10.230 -2.697 1.00 87.44 193 ASP A N 1
ATOM 1548 C CA . ASP A 1 193 ? -0.477 11.019 -3.885 1.00 87.44 193 ASP A CA 1
ATOM 1549 C C . ASP A 1 193 ? 0.285 10.215 -4.949 1.00 87.44 193 ASP A C 1
ATOM 1551 O O . ASP A 1 193 ? 0.548 10.698 -6.050 1.00 87.44 193 ASP A O 1
ATOM 1555 N N . THR A 1 194 ? 0.586 8.944 -4.668 1.00 81.69 194 THR A N 1
ATOM 1556 C CA . THR A 1 194 ? 1.281 8.068 -5.610 1.00 81.69 194 THR A CA 1
ATOM 1557 C C . THR A 1 194 ? 0.548 7.928 -6.949 1.00 81.69 194 THR A C 1
ATOM 1559 O O . THR A 1 194 ? -0.619 7.549 -7.029 1.00 81.69 194 THR A O 1
ATOM 1562 N N . ILE A 1 195 ? 1.258 8.138 -8.053 1.00 75.94 195 ILE A N 1
ATOM 1563 C CA . ILE A 1 195 ? 0.678 8.038 -9.401 1.00 75.94 195 ILE A CA 1
ATOM 1564 C C . ILE A 1 195 ? 0.459 6.591 -9.873 1.00 75.94 195 ILE A C 1
ATOM 1566 O O . ILE A 1 195 ? -0.161 6.361 -10.909 1.00 75.94 195 ILE A O 1
ATOM 1570 N N . HIS A 1 196 ? 0.953 5.596 -9.129 1.00 77.38 196 HIS A N 1
ATOM 1571 C CA . HIS A 1 196 ? 0.978 4.200 -9.580 1.00 77.38 196 HIS A CA 1
ATOM 1572 C C . HIS A 1 196 ? -0.406 3.548 -9.698 1.00 77.38 196 HIS A C 1
ATOM 1574 O O . HIS A 1 196 ? -0.569 2.591 -10.456 1.00 77.38 196 HIS A O 1
ATOM 1580 N N . TYR A 1 197 ? -1.406 4.054 -8.973 1.00 80.56 197 TYR A N 1
ATOM 1581 C CA . TYR A 1 197 ? -2.786 3.586 -9.070 1.00 80.56 197 TYR A CA 1
ATOM 1582 C C . TYR A 1 197 ? -3.686 4.730 -9.535 1.00 80.56 197 TYR A C 1
ATOM 1584 O O . TYR A 1 197 ? -3.974 5.623 -8.735 1.00 80.56 197 TYR A O 1
ATOM 1592 N N . PRO A 1 198 ? -4.161 4.705 -10.792 1.00 85.12 198 PRO A N 1
ATOM 1593 C CA . PRO A 1 198 ? -5.146 5.663 -11.280 1.00 85.12 198 PRO A CA 1
ATOM 1594 C C . PRO A 1 198 ? -6.422 5.676 -10.426 1.00 85.12 198 PRO A C 1
ATOM 1596 O O . PRO A 1 198 ? -6.819 4.647 -9.869 1.00 85.12 198 PRO A O 1
ATOM 1599 N N . LEU A 1 199 ? -7.072 6.839 -10.326 1.00 87.50 199 LEU A N 1
ATOM 1600 C CA . LEU A 1 199 ? -8.235 7.057 -9.458 1.00 87.50 199 LEU A CA 1
ATOM 1601 C C . LEU A 1 199 ? -9.381 6.064 -9.729 1.00 87.50 199 LEU A C 1
ATOM 1603 O O . LEU A 1 199 ? -9.928 5.478 -8.795 1.00 87.50 199 LEU A O 1
ATOM 1607 N N . ASP A 1 200 ? -9.701 5.818 -11.001 1.00 87.75 200 ASP A N 1
ATOM 1608 C CA . ASP A 1 200 ? -10.719 4.849 -11.428 1.00 87.75 200 ASP A CA 1
ATOM 1609 C C . ASP A 1 200 ? -10.395 3.433 -10.928 1.00 87.75 200 ASP A C 1
ATOM 1611 O O . ASP A 1 200 ? -11.266 2.724 -10.421 1.00 87.75 200 ASP A O 1
ATOM 1615 N N . LYS A 1 201 ? -9.121 3.030 -10.998 1.00 87.88 201 LYS A N 1
ATOM 1616 C CA . LYS A 1 201 ? -8.663 1.723 -10.516 1.00 87.88 201 LYS A CA 1
ATOM 1617 C C . LYS A 1 201 ? -8.776 1.607 -9.008 1.00 87.88 201 LYS A C 1
ATOM 1619 O O . LYS A 1 201 ? -9.219 0.563 -8.533 1.00 87.88 201 LYS A O 1
ATOM 1624 N N . ARG A 1 202 ? -8.433 2.659 -8.261 1.00 88.38 202 ARG A N 1
ATOM 1625 C CA . ARG A 1 202 ? -8.605 2.687 -6.800 1.00 88.38 202 ARG A CA 1
ATOM 1626 C C . ARG A 1 202 ? -10.068 2.477 -6.418 1.00 88.38 202 ARG A C 1
ATOM 1628 O O . ARG A 1 202 ? -10.356 1.603 -5.605 1.00 88.38 202 ARG A O 1
ATOM 1635 N N . ILE A 1 203 ? -10.988 3.200 -7.061 1.00 89.19 203 ILE A N 1
ATOM 1636 C CA . ILE A 1 203 ? -12.435 3.073 -6.824 1.00 89.19 203 ILE A CA 1
ATOM 1637 C C . ILE A 1 203 ? -12.917 1.650 -7.136 1.00 89.19 203 ILE A C 1
ATOM 1639 O O . ILE A 1 203 ? -13.587 1.033 -6.308 1.00 89.19 203 ILE A O 1
ATOM 1643 N N . ILE A 1 204 ? -12.534 1.090 -8.290 1.00 85.75 204 ILE A N 1
ATOM 1644 C CA . ILE A 1 204 ? -12.893 -0.287 -8.667 1.00 85.75 204 ILE A CA 1
ATOM 1645 C C . ILE A 1 204 ? -12.388 -1.287 -7.622 1.00 85.75 204 ILE A C 1
ATOM 1647 O O . ILE A 1 204 ? -13.141 -2.165 -7.203 1.00 85.75 204 ILE A O 1
ATOM 1651 N N . ILE A 1 205 ? -11.134 -1.153 -7.182 1.00 85.94 205 ILE A N 1
ATOM 1652 C CA . ILE A 1 205 ? -10.541 -2.037 -6.176 1.00 85.94 205 ILE A CA 1
ATOM 1653 C C . ILE A 1 205 ? -11.305 -1.913 -4.858 1.00 85.94 205 ILE A C 1
ATOM 1655 O O . ILE A 1 205 ? -11.773 -2.922 -4.340 1.00 85.94 205 ILE A O 1
ATOM 1659 N N . LEU A 1 206 ? -11.492 -0.703 -4.327 1.00 87.00 206 LEU A N 1
ATOM 1660 C CA . LEU A 1 206 ? -12.214 -0.513 -3.067 1.00 87.00 206 LEU A CA 1
ATOM 1661 C C . LEU A 1 206 ? -13.656 -1.034 -3.138 1.00 87.00 206 LEU A C 1
ATOM 1663 O O . LEU A 1 206 ? -14.144 -1.597 -2.157 1.00 87.00 206 LEU A O 1
ATOM 1667 N N . ASN A 1 207 ? -14.319 -0.917 -4.291 1.00 88.12 207 ASN A N 1
ATOM 1668 C CA . ASN A 1 207 ? -15.644 -1.489 -4.494 1.00 88.12 207 ASN A CA 1
ATOM 1669 C C . ASN A 1 207 ? -15.623 -3.026 -4.492 1.00 88.12 207 ASN A C 1
ATOM 1671 O O . ASN A 1 207 ? -16.423 -3.650 -3.800 1.00 88.12 207 ASN A O 1
ATOM 1675 N N . GLN A 1 208 ? -14.668 -3.648 -5.189 1.00 85.69 208 GLN A N 1
ATOM 1676 C CA . GLN A 1 208 ? -14.476 -5.106 -5.179 1.00 85.69 208 GLN A CA 1
ATOM 1677 C C . GLN A 1 208 ? -14.121 -5.650 -3.790 1.00 85.69 208 GLN A C 1
ATOM 1679 O O . GLN A 1 208 ? -14.448 -6.791 -3.458 1.00 85.69 208 GLN A O 1
ATOM 1684 N N . LEU A 1 209 ? -13.442 -4.840 -2.979 1.00 81.88 209 LEU A N 1
ATOM 1685 C CA . LEU A 1 209 ? -13.122 -5.161 -1.593 1.00 81.88 209 LEU A CA 1
ATOM 1686 C C . LEU A 1 209 ? -14.305 -4.950 -0.639 1.00 81.88 209 LEU A C 1
ATOM 1688 O O . LEU A 1 209 ? -14.205 -5.342 0.522 1.00 81.88 209 LEU A O 1
ATOM 1692 N N . GLY A 1 210 ? -15.411 -4.375 -1.120 1.00 86.69 210 GLY A N 1
ATOM 1693 C CA . GLY A 1 210 ? -16.588 -4.075 -0.314 1.00 86.69 210 GLY A CA 1
ATOM 1694 C C . GLY A 1 210 ? -16.345 -2.961 0.699 1.00 86.69 210 GLY A C 1
ATOM 1695 O O . GLY A 1 210 ? -16.933 -3.002 1.766 1.00 86.69 210 GLY A O 1
ATOM 1696 N N . LEU A 1 211 ? -15.452 -2.009 0.406 1.00 86.25 211 LEU A N 1
ATOM 1697 C CA . LEU A 1 211 ? -15.162 -0.858 1.276 1.00 86.25 211 LEU A CA 1
ATOM 1698 C C . LEU A 1 211 ? -15.978 0.375 0.883 1.00 86.25 211 LEU A C 1
ATOM 1700 O O . LEU A 1 211 ? -16.322 1.194 1.732 1.00 86.25 211 LEU A O 1
ATOM 1704 N N . ILE A 1 212 ? -16.316 0.477 -0.402 1.00 89.75 212 ILE A N 1
ATOM 1705 C CA . ILE A 1 212 ? -17.195 1.510 -0.951 1.00 89.75 212 ILE A CA 1
ATOM 1706 C C . ILE A 1 212 ? -18.245 0.876 -1.867 1.00 89.75 212 ILE A C 1
ATOM 1708 O O . ILE A 1 212 ? -18.025 -0.182 -2.464 1.00 89.75 212 ILE A O 1
ATOM 1712 N N . ASN A 1 213 ? -19.389 1.530 -2.016 1.00 88.94 213 ASN A N 1
ATOM 1713 C CA . ASN A 1 213 ? -20.397 1.182 -3.008 1.00 88.94 213 ASN A CA 1
ATOM 1714 C C . ASN A 1 213 ? -20.028 1.747 -4.399 1.00 88.94 213 ASN A C 1
ATOM 1716 O O . ASN A 1 213 ? -18.994 2.392 -4.583 1.00 88.94 213 ASN A O 1
ATOM 1720 N N . LYS A 1 214 ? -20.880 1.501 -5.403 1.00 83.75 214 LYS A N 1
ATOM 1721 C CA . LYS A 1 214 ? -20.656 1.959 -6.789 1.00 83.75 214 LYS A CA 1
ATOM 1722 C C . LYS A 1 214 ? -20.626 3.485 -6.941 1.00 83.75 214 LYS A C 1
ATOM 1724 O O . LYS A 1 214 ? -20.094 3.973 -7.930 1.00 83.75 214 LYS A O 1
ATOM 1729 N N . ASN A 1 215 ? -21.172 4.214 -5.971 1.00 83.25 215 ASN A N 1
ATOM 1730 C CA . ASN A 1 215 ? -21.234 5.673 -5.966 1.00 83.25 215 ASN A CA 1
ATOM 1731 C C . ASN A 1 215 ? -20.024 6.298 -5.253 1.00 83.25 215 ASN A C 1
ATOM 1733 O O . ASN A 1 215 ? -19.956 7.515 -5.118 1.00 83.25 215 ASN A O 1
ATOM 1737 N N . GLY A 1 216 ? -19.076 5.484 -4.775 1.00 79.75 216 GLY A N 1
ATOM 1738 C CA . GLY A 1 216 ? -17.920 5.968 -4.024 1.00 79.75 216 GLY A CA 1
ATOM 1739 C C . GLY A 1 216 ? -18.220 6.319 -2.566 1.00 79.75 216 GLY A C 1
ATOM 1740 O O . GLY A 1 216 ? -17.351 6.868 -1.893 1.00 79.75 216 GLY A O 1
ATOM 1741 N N . THR A 1 217 ? -19.416 5.994 -2.073 1.00 86.50 217 THR A N 1
ATOM 1742 C CA . THR A 1 217 ? -19.774 6.123 -0.657 1.00 86.50 217 THR A CA 1
ATOM 1743 C C . THR A 1 217 ? -19.265 4.904 0.094 1.00 86.50 217 THR A C 1
ATOM 1745 O O . THR A 1 217 ? -19.356 3.773 -0.390 1.00 86.50 217 THR A O 1
ATOM 1748 N N . VAL A 1 218 ? -18.742 5.123 1.284 1.00 83.56 218 VAL A N 1
ATOM 1749 C CA . VAL A 1 218 ? -18.317 4.081 2.205 1.00 83.56 218 VAL A CA 1
ATOM 1750 C C . VAL A 1 218 ? -19.484 3.147 2.561 1.00 83.56 218 VAL A C 1
ATOM 1752 O O . VAL A 1 218 ? -20.609 3.593 2.766 1.00 83.56 218 VAL A O 1
ATOM 1755 N N . VAL A 1 219 ? -19.222 1.837 2.643 1.00 82.44 219 VAL A N 1
ATOM 1756 C CA . VAL A 1 219 ? -20.216 0.878 3.158 1.00 82.44 219 VAL A CA 1
ATOM 1757 C C . VAL A 1 219 ? -20.372 0.996 4.679 1.00 82.44 219 VAL A C 1
ATOM 1759 O O . VAL A 1 219 ? -19.429 1.375 5.380 1.00 82.44 219 VAL A O 1
ATOM 1762 N N . ASP A 1 220 ? -21.533 0.590 5.201 1.00 70.38 220 ASP A N 1
ATOM 1763 C CA . ASP A 1 220 ? -21.931 0.732 6.614 1.00 70.38 220 ASP A CA 1
ATOM 1764 C C . ASP A 1 220 ? -20.870 0.280 7.623 1.00 70.38 220 ASP A C 1
ATOM 1766 O O . ASP A 1 220 ? -20.760 0.833 8.709 1.00 70.38 220 ASP A O 1
ATOM 1770 N N . THR A 1 221 ? -20.040 -0.692 7.255 1.00 66.88 221 THR A N 1
ATOM 1771 C CA . THR A 1 221 ? -18.945 -1.224 8.067 1.00 66.88 221 THR A CA 1
ATOM 1772 C C . THR A 1 221 ? -17.937 -0.154 8.513 1.00 66.88 221 THR A C 1
ATOM 1774 O O . THR A 1 221 ? -17.530 -0.138 9.672 1.00 66.88 221 THR A O 1
ATOM 1777 N N . ILE A 1 222 ? -17.549 0.763 7.621 1.00 67.50 222 ILE A N 1
ATOM 1778 C CA . ILE A 1 222 ? -16.644 1.873 7.961 1.00 67.50 222 ILE A CA 1
ATOM 1779 C C . ILE A 1 222 ? -17.458 3.072 8.471 1.00 67.50 222 ILE A C 1
ATOM 1781 O O . ILE A 1 222 ? -16.995 3.779 9.360 1.00 67.50 222 ILE A O 1
ATOM 1785 N N . ALA A 1 223 ? -18.685 3.286 7.984 1.00 64.69 223 ALA A N 1
ATOM 1786 C CA . ALA A 1 223 ? -19.556 4.358 8.482 1.00 64.69 223 ALA A CA 1
ATOM 1787 C C . ALA A 1 223 ? -19.949 4.166 9.963 1.00 64.69 223 ALA A C 1
ATOM 1789 O O . ALA A 1 223 ? -20.073 5.134 10.711 1.00 64.69 223 ALA A O 1
ATOM 1790 N N . ALA A 1 224 ? -20.087 2.912 10.407 1.00 62.56 224 ALA A N 1
ATOM 1791 C CA . ALA A 1 224 ? -20.347 2.533 11.793 1.00 62.56 224 ALA A CA 1
ATOM 1792 C C . ALA A 1 224 ? -19.126 2.715 12.708 1.00 62.56 224 ALA A C 1
ATOM 1794 O O . ALA A 1 224 ? -19.270 2.671 13.936 1.00 62.56 224 ALA A O 1
ATOM 1795 N N . MET A 1 225 ? -17.932 2.952 12.148 1.00 67.25 225 MET A N 1
ATOM 1796 C CA . MET A 1 225 ? -16.773 3.349 12.938 1.00 67.25 225 MET A CA 1
ATOM 1797 C C . MET A 1 225 ? -17.094 4.708 13.552 1.00 67.25 225 MET A C 1
ATOM 1799 O O . MET A 1 225 ? -17.048 5.741 12.887 1.00 67.25 225 MET A O 1
ATOM 1803 N N . LYS A 1 226 ? -17.452 4.712 14.841 1.00 58.00 226 LYS A N 1
ATOM 1804 C CA . LYS A 1 226 ? -17.722 5.935 15.600 1.00 58.00 226 LYS A CA 1
ATOM 1805 C C . LYS A 1 226 ? -16.454 6.789 15.603 1.00 58.00 226 LYS A C 1
ATOM 1807 O O . LYS A 1 226 ? -15.612 6.657 16.488 1.00 58.00 226 LYS A O 1
ATOM 1812 N N . MET A 1 227 ? -16.330 7.687 14.628 1.00 57.06 227 MET A N 1
ATOM 1813 C CA . MET A 1 227 ? -15.214 8.626 14.463 1.00 57.06 227 MET A CA 1
ATOM 1814 C C . MET A 1 227 ? -14.930 9.423 15.744 1.00 57.06 227 MET A C 1
ATOM 1816 O O . MET A 1 227 ? -13.788 9.808 15.987 1.00 57.06 227 MET A O 1
ATOM 1820 N N . GLY A 1 228 ? -15.943 9.602 16.602 1.00 54.31 228 GLY A N 1
ATOM 1821 C CA . GLY A 1 228 ? -15.801 10.166 17.945 1.00 54.31 228 GLY A CA 1
ATOM 1822 C C . GLY A 1 228 ? -14.824 9.401 18.849 1.00 54.31 228 GLY A C 1
ATOM 1823 O O . GLY A 1 228 ? -14.052 10.045 19.549 1.00 54.31 228 GLY A O 1
ATOM 1824 N N . ASN A 1 229 ? -14.778 8.064 18.781 1.00 56.94 229 ASN A N 1
ATOM 1825 C CA . ASN A 1 229 ? -13.839 7.233 19.551 1.00 56.94 229 ASN A CA 1
ATOM 1826 C C . ASN A 1 229 ? -12.419 7.257 18.967 1.00 56.94 229 ASN A C 1
ATOM 1828 O O . ASN A 1 229 ? -11.437 7.165 19.698 1.00 56.94 229 ASN A O 1
ATOM 1832 N N . ILE A 1 230 ? -12.298 7.398 17.645 1.00 61.28 230 ILE A N 1
ATOM 1833 C CA . ILE A 1 230 ? -10.999 7.489 16.969 1.00 61.28 230 ILE A CA 1
ATOM 1834 C C . ILE A 1 230 ? -10.366 8.848 17.263 1.00 61.28 230 ILE A C 1
ATOM 1836 O O . ILE A 1 230 ? -9.233 8.902 17.730 1.00 61.28 230 ILE A O 1
ATOM 1840 N N . LYS A 1 231 ? -11.110 9.948 17.083 1.00 56.91 231 LYS A N 1
ATOM 1841 C CA . LYS A 1 231 ? -10.626 11.298 17.402 1.00 56.91 231 LYS A CA 1
ATOM 1842 C C . LYS A 1 231 ? -10.310 11.460 18.886 1.00 56.91 231 LYS A C 1
ATOM 1844 O O . LYS A 1 231 ? -9.268 12.020 19.199 1.00 56.91 231 LYS A O 1
ATOM 1849 N N . SER A 1 232 ? -11.135 10.938 19.795 1.00 57.00 232 SER A N 1
ATOM 1850 C CA . SER A 1 232 ? -10.823 10.977 21.230 1.00 57.00 232 SER A CA 1
ATOM 1851 C C . SER A 1 232 ? -9.613 10.110 21.593 1.00 57.00 232 SER A C 1
ATOM 1853 O O . SER A 1 232 ? -8.823 10.516 22.434 1.00 57.00 232 SER A O 1
ATOM 1855 N N . SER A 1 233 ? -9.389 8.971 20.926 1.00 58.12 233 SER A N 1
ATOM 1856 C CA . SER A 1 233 ? -8.177 8.157 21.109 1.00 58.12 233 SER A CA 1
ATOM 1857 C C . SER A 1 233 ? -6.913 8.818 20.539 1.00 58.12 233 SER A C 1
ATOM 1859 O O . SER A 1 233 ? -5.831 8.626 21.095 1.00 58.12 233 SER A O 1
ATOM 1861 N N . LEU A 1 234 ? -7.040 9.597 19.461 1.00 57.94 234 LEU A N 1
ATOM 1862 C CA . LEU A 1 234 ? -5.953 10.389 18.876 1.00 57.94 234 LEU A CA 1
ATOM 1863 C C . LEU A 1 234 ? -5.623 11.621 19.739 1.00 57.94 234 LEU A C 1
ATOM 1865 O O . LEU A 1 234 ? -4.454 11.910 19.983 1.00 57.94 234 LEU A O 1
ATOM 1869 N N . MET A 1 235 ? -6.648 12.304 20.257 1.00 52.19 235 MET A N 1
ATOM 1870 C CA . MET A 1 235 ? -6.529 13.538 21.051 1.00 52.19 235 MET A CA 1
ATOM 1871 C C . MET A 1 235 ? -6.291 13.269 22.548 1.00 52.19 235 MET A C 1
ATOM 1873 O O . MET A 1 235 ? -5.709 14.088 23.244 1.00 52.19 235 MET A O 1
ATOM 1877 N N . GLY A 1 236 ? -6.675 12.101 23.067 1.00 50.28 236 GLY A N 1
ATOM 1878 C CA . GLY A 1 236 ? -6.455 11.700 24.463 1.00 50.28 236 GLY A CA 1
ATOM 1879 C C . GLY A 1 236 ? -5.007 11.316 24.788 1.00 50.28 236 GLY A C 1
ATOM 1880 O O . GLY A 1 236 ? -4.704 11.002 25.932 1.00 50.28 236 GLY A O 1
ATOM 1881 N N . SER A 1 237 ? -4.106 11.326 23.796 1.00 43.00 237 SER A N 1
ATOM 1882 C CA . SER A 1 237 ? -2.655 11.191 24.013 1.00 43.00 237 SER A CA 1
ATOM 1883 C C . SER A 1 237 ? -1.913 12.519 24.202 1.00 43.00 237 SER A C 1
ATOM 1885 O O . SER A 1 237 ? -0.697 12.517 24.403 1.00 43.00 237 SER A O 1
ATOM 1887 N N . THR A 1 238 ? -2.633 13.639 24.190 1.00 38.72 238 THR A N 1
ATOM 1888 C CA . THR A 1 238 ? -2.149 14.923 24.698 1.00 38.72 238 THR A CA 1
ATOM 1889 C C . THR A 1 238 ? -2.824 15.192 26.032 1.00 38.72 238 THR A C 1
ATOM 1891 O O . THR A 1 238 ? -3.934 15.703 26.034 1.00 38.72 238 THR A O 1
ATOM 1894 N N . TYR A 1 239 ? -2.217 14.704 27.117 1.00 36.94 239 TYR A N 1
ATOM 1895 C CA . TYR A 1 239 ? -1.820 15.407 28.350 1.00 36.94 239 TYR A CA 1
ATOM 1896 C C . TYR A 1 239 ? -1.012 14.414 29.199 1.00 36.94 239 TYR A C 1
ATOM 1898 O O . TYR A 1 239 ? -1.525 13.308 29.472 1.00 36.94 239 TYR A O 1
#

Radius of gyration: 27.36 Å; chains: 1; bounding box: 72×75×80 Å